Protein AF-0000000087237976 (afdb_homodimer)

Secondary structure (DSSP, 8-state):
---SEEEEEEE--TT-EEEEETTEEEEEETTEEEEEE-TTS--EEEEEGGGTEEEEEEES--HHHHHHHHHHHHHHHHHHHHHHT-EEEEEEEE-SSS------EEEE-SSSTTEEEEEES-HHHHHHHHHHHHHHHSPTTS-TTT---EEEEEEEEE----/---SEEEEEEE--TT-EEEEETTEEEEEETTEEEEEE-TTS--EEEEEGGGTEEEEEEES--HHHHHHHHHHHHHHHHHHHHHHT-EEEEEEEE-SSS------EEEE-SSSTTEEEEEES-HHHHHHHHHHHHHHHSPTTS-TTT---EEEEEEEEE----

InterPro domains:
  IPR000702 Large ribosomal subunit protein uL6-like [PIRSF002162] (2-158)
  IPR000702 Large ribosomal subunit protein uL6-like [PTHR11655] (1-103)
  IPR002359 Large ribosomal subunit protein uL6, conserved site-2 [PS00700] (135-156)
  IPR020040 Large ribosomal subunit protein uL6, alpha-beta dom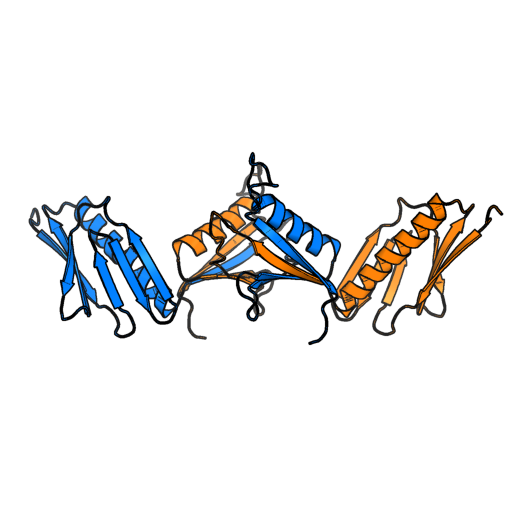ain [PF00347] (12-86)
  IPR020040 Large ribosomal subunit protein uL6, alpha-beta domain [PF00347] (100-150)
  IPR036789 Large ribosomal subunit protein uL6-like, alpha-beta domain superfamily [G3DSA:3.90.930.12] (1-86)
  IPR036789 Large ribosomal subunit protein uL6-like, alpha-beta domain superfamily [G3DSA:3.90.930.12] (87-105)
  IPR036789 Large ribosomal subunit protein uL6-like, alpha-beta domain superfamily [G3DSA:3.90.930.12] (106-162)
  IPR036789 Large ribosomal subunit protein uL6-like, alpha-beta domain superfamily [SSF56053] (1-86)
  IPR036789 Large ribosomal subunit protein uL6-like, alpha-beta domain superfamily [SSF56053] (87-156)

Sequence (324 aa):
MKTILASETMEIPEEVTVKVSAKMISVTGPRGTLTRNFKHLNLDFQLQEGGRKLKVDAWFGTRKTMAAIRTAISHVQNLITGVTKGFRYKMRFVYAHFPINASITILRSEKVKDEIVLDGNDIELVSRSAALINQKCHVKNKDIRKFLDGIYVSDKGAIKEEMKTILASETMEIPEEVTVKVSAKMISVTGPRGTLTRNFKHLNLDFQLQEGGRKLKVDAWFGTRKTMAAIRTAISHVQNLITGVTKGFRYKMRFVYAHFPINASITILRSEKVKDEIVLDGNDIELVSRSAALINQKCHVKNKDIRKFLDGIYVSDKGAIKEE

Nearest PDB structures (foldseek):
  8jiv-assembly1_CH  TM=6.295E-01  e=4.735E-21  Triticum aestivum
  5xxb-assembly1_H  TM=6.016E-01  e=4.573E-14  Toxoplasma gondii
  8ove-assembly1_By  TM=5.986E-01  e=8.938E-14  Trypanosoma brucei brucei
  8ova-assembly1_By  TM=6.069E-01  e=4.357E-13  Trypanosoma brucei brucei
  8a3w-assembly1_E  TM=6.517E-01  e=1.791E-11  Leishmania major strain Friedlin

Foldseek 3Di:
DQPQKDKDKDFADPQKAWDDDCQKIWIAGQQGIDIDHDNVAQKDWDADDVRGMIMIMDGRDDPVNNVSNVVSVVVVVVRRCCNYPRDDDDDDDDDDDDDDDDFKDWADDPVDPPDIDIDGDDLVVSVVVQVVQQVVFQDPPDDCVVVVPGDDDPDDDDDDDD/DQPQKDKDKDFADPQKAWDDDCQKIWIAGQQGIDIDHDNVAQKDWDADPVRGMIMIMDGRDDPVNVVSNVVSVVVVVVRRCCNYPRDDDDDDDDDDDDDDDDFKDWADDPVDPPDIDIDGDDPVVSVVVQVVQQVVFQDPPDDCVVVVPGDDDPDDDDDDDD

pLDDT: mean 89.86, std 9.21, range [46.53, 97.81]

Radius of gyration: 27.88 Å; Cα contacts (8 Å, |Δi|>4): 644; chains: 2; bounding box: 46×99×54 Å

Solvent-accessible surface area (backbone atoms only — not comparable to full-atom values): 18054 Å² total; per-residue (Å²): 128,80,40,56,69,37,74,51,71,48,77,46,58,88,73,44,47,67,46,83,54,93,52,29,40,35,36,35,28,89,70,35,73,46,74,50,80,43,68,91,47,85,64,42,80,43,73,35,83,95,52,39,28,42,36,38,36,27,72,64,32,40,76,67,48,51,50,47,51,53,50,52,49,50,53,52,51,48,45,51,41,16,16,71,57,16,29,33,36,32,30,33,60,40,55,87,85,57,89,79,81,86,70,65,46,54,42,71,43,88,88,41,84,60,28,37,37,36,38,23,42,48,60,67,58,47,50,48,51,51,48,50,53,25,59,70,48,39,62,72,99,49,60,57,89,78,47,66,37,28,45,41,82,74,45,74,44,66,45,69,86,122,128,80,40,56,68,37,73,50,72,45,79,47,59,88,73,42,48,70,44,82,54,92,52,27,40,36,36,36,28,88,70,36,75,46,73,49,79,43,66,92,48,85,63,44,79,43,72,35,84,92,53,39,27,43,37,39,36,28,70,65,29,41,76,68,47,51,50,49,50,52,48,53,49,50,52,51,50,46,46,51,42,14,15,71,57,16,29,33,36,32,30,33,60,39,55,88,86,57,88,78,82,85,70,65,46,53,41,72,43,87,86,43,84,59,28,36,37,37,38,23,43,49,58,67,58,46,50,48,51,52,49,50,52,27,61,71,48,40,64,73,99,48,61,57,89,78,47,65,38,28,44,40,80,73,44,73,44,66,44,70,86,122

Structure (mmCIF, N/CA/C/O backbone):
data_AF-0000000087237976-model_v1
#
loop_
_entity.id
_entity.type
_entity.pdbx_description
1 polymer 'Large ribosomal subunit protein uL6 alpha-beta domain-containing protein'
#
loop_
_atom_site.group_PDB
_atom_site.id
_atom_site.type_symbol
_atom_site.label_atom_id
_atom_site.label_alt_id
_atom_site.label_comp_id
_atom_site.label_asym_id
_atom_site.label_entity_id
_atom_site.label_seq_id
_atom_site.pdbx_PDB_ins_code
_atom_site.Cartn_x
_atom_site.Cartn_y
_atom_site.Cartn_z
_atom_site.occupancy
_atom_site.B_iso_or_equiv
_atom_site.auth_seq_id
_atom_site.auth_comp_id
_atom_site.auth_asym_id
_atom_site.auth_atom_id
_atom_site.pdbx_PDB_model_num
ATOM 1 N N . MET A 1 1 ? 16.203 46.688 15.109 1 46.53 1 MET A N 1
ATOM 2 C CA . MET A 1 1 ? 15.07 47.062 15.945 1 46.53 1 MET A CA 1
ATOM 3 C C . MET A 1 1 ? 14.375 45.844 16.516 1 46.53 1 MET A C 1
ATOM 5 O O . MET A 1 1 ? 14.062 44.906 15.797 1 46.53 1 MET A O 1
ATOM 9 N N . LYS A 1 2 ? 14.68 45.594 17.812 1 56.62 2 LYS A N 1
ATOM 10 C CA . LYS A 1 2 ? 14.117 44.438 18.484 1 56.62 2 LYS A CA 1
ATOM 11 C C . LYS A 1 2 ? 12.594 44.438 18.438 1 56.62 2 LYS A C 1
ATOM 13 O O . LYS A 1 2 ? 11.969 45.375 18.938 1 56.62 2 LYS A O 1
ATOM 18 N N . THR A 1 3 ? 11.992 43.969 17.422 1 65.56 3 THR A N 1
ATOM 19 C CA . THR A 1 3 ? 10.531 44 17.344 1 65.56 3 THR A CA 1
ATOM 20 C C . THR A 1 3 ? 9.906 43.375 18.578 1 65.56 3 THR A C 1
ATOM 22 O O . THR A 1 3 ? 10.242 42.219 18.938 1 65.56 3 THR A O 1
ATOM 25 N N . ILE A 1 4 ? 9.328 44.25 19.453 1 79 4 ILE A N 1
ATOM 26 C CA . ILE A 1 4 ? 8.711 43.812 20.703 1 79 4 ILE A CA 1
ATOM 27 C C . ILE A 1 4 ? 7.652 42.75 20.422 1 79 4 ILE A C 1
ATOM 29 O O . ILE A 1 4 ? 7.633 41.719 21.062 1 79 4 ILE A O 1
ATOM 33 N N . LEU A 1 5 ? 6.781 43.062 19.5 1 87.5 5 LEU A N 1
ATOM 34 C CA . LEU A 1 5 ? 5.727 42.156 19.109 1 87.5 5 LEU A CA 1
ATOM 35 C C . LEU A 1 5 ? 5.82 41.812 17.625 1 87.5 5 LEU A C 1
ATOM 37 O O . LEU A 1 5 ? 5.895 42.719 16.797 1 87.5 5 LEU A O 1
ATOM 41 N N . ALA A 1 6 ? 6.098 40.594 17.359 1 90.5 6 ALA A N 1
ATOM 42 C CA . ALA A 1 6 ? 6.039 40.125 15.984 1 90.5 6 ALA A CA 1
ATOM 43 C C . ALA A 1 6 ? 4.723 39.406 15.711 1 90.5 6 ALA A C 1
ATOM 45 O O . ALA A 1 6 ? 4.25 38.625 16.547 1 90.5 6 ALA A O 1
ATOM 46 N N . SER A 1 7 ? 4.059 39.812 14.609 1 92 7 SER A N 1
ATOM 47 C CA . SER A 1 7 ? 2.75 39.219 14.297 1 92 7 SER A CA 1
ATOM 48 C C . SER A 1 7 ? 2.633 38.906 12.812 1 92 7 SER A C 1
ATOM 50 O O . SER A 1 7 ? 3.205 39.594 11.969 1 92 7 SER A O 1
ATOM 52 N N . GLU A 1 8 ? 1.987 37.812 12.547 1 94.19 8 GLU A N 1
ATOM 53 C CA . GLU A 1 8 ? 1.596 37.438 11.188 1 94.19 8 GLU A CA 1
ATOM 54 C C . GLU A 1 8 ? 0.159 36.938 11.141 1 94.19 8 GLU A C 1
ATOM 56 O O . GLU A 1 8 ? -0.327 36.344 12.117 1 94.19 8 GLU A O 1
ATOM 61 N N . THR A 1 9 ? -0.52 37.219 10.016 1 95.38 9 THR A N 1
ATOM 62 C CA . THR A 1 9 ? -1.912 36.781 9.906 1 95.38 9 THR A CA 1
ATOM 63 C C . THR A 1 9 ? -2.129 35.969 8.641 1 95.38 9 THR A C 1
ATOM 65 O O . THR A 1 9 ? -1.306 36 7.719 1 95.38 9 THR A O 1
ATOM 68 N N . MET A 1 10 ? -3.113 35.219 8.664 1 95.81 10 MET A N 1
ATOM 69 C CA . MET A 1 10 ? -3.518 34.438 7.488 1 95.81 10 MET A CA 1
ATOM 70 C C . MET A 1 10 ? -5.035 34.406 7.359 1 95.81 10 MET A C 1
ATOM 72 O O . MET A 1 10 ? -5.75 34.375 8.367 1 95.81 10 MET A O 1
ATOM 76 N N . GLU A 1 11 ? -5.48 34.469 6.141 1 96.62 11 GLU A N 1
ATOM 77 C CA . GLU A 1 11 ? -6.914 34.406 5.875 1 96.62 11 GLU A CA 1
ATOM 78 C C . GLU A 1 11 ? -7.402 32.938 5.859 1 96.62 11 GLU A C 1
ATOM 80 O O . GLU A 1 11 ? -6.676 32.062 5.438 1 96.62 11 GLU A O 1
ATOM 85 N N . ILE A 1 12 ? -8.539 32.75 6.254 1 96.94 12 ILE A N 1
ATOM 86 C CA . ILE A 1 12 ? -9.164 31.438 6.285 1 96.94 12 ILE A CA 1
ATOM 87 C C . ILE A 1 12 ? -10.258 31.359 5.227 1 96.94 12 ILE A C 1
ATOM 89 O O . ILE A 1 12 ? -11.172 32.188 5.211 1 96.94 12 ILE A O 1
ATOM 93 N N . PRO A 1 13 ? -10.195 30.438 4.398 1 96.12 13 PRO A N 1
ATOM 94 C CA . PRO A 1 13 ? -11.234 30.281 3.369 1 96.12 13 PRO A CA 1
ATOM 95 C C . PRO A 1 13 ? -12.617 30.016 3.957 1 96.12 13 PRO A C 1
ATOM 97 O O . PRO A 1 13 ? -12.727 29.484 5.062 1 96.12 13 PRO A O 1
ATOM 100 N N . GLU A 1 14 ? -13.648 30.266 3.203 1 95.19 14 GLU A N 1
ATOM 101 C CA . GLU A 1 14 ? -15.031 30.172 3.668 1 95.19 14 GLU A CA 1
ATOM 102 C C . GLU A 1 14 ? -15.422 28.734 3.967 1 95.19 14 GLU A C 1
ATOM 104 O O . GLU A 1 14 ? -16.203 28.469 4.891 1 95.19 14 GLU A O 1
ATOM 109 N N . GLU A 1 15 ? -14.891 27.828 3.248 1 96.5 15 GLU A N 1
ATOM 110 C CA . GLU A 1 15 ? -15.312 26.438 3.365 1 96.5 15 GLU A CA 1
ATOM 111 C C . GLU A 1 15 ? -14.602 25.75 4.52 1 96.5 15 GLU A C 1
ATOM 113 O O . GLU A 1 15 ? -14.797 24.547 4.754 1 96.5 15 GLU A O 1
ATOM 118 N N . VAL A 1 16 ? -13.852 26.562 5.23 1 97.38 16 VAL A N 1
ATOM 119 C CA . VAL A 1 16 ? -13.031 25.984 6.285 1 97.38 16 VAL A CA 1
ATOM 120 C C . VAL A 1 16 ? -13.359 26.641 7.621 1 97.38 16 VAL A C 1
ATOM 122 O O . VAL A 1 16 ? -13.578 27.859 7.688 1 97.38 16 VAL A O 1
ATOM 125 N N . THR A 1 17 ? -13.414 25.859 8.672 1 97.25 17 THR A N 1
ATOM 126 C CA . THR A 1 17 ? -13.586 26.344 10.031 1 97.25 17 THR A CA 1
ATOM 127 C C . THR A 1 17 ? -12.367 26.016 10.891 1 97.25 17 THR A C 1
ATOM 129 O O . THR A 1 17 ? -11.891 24.875 10.883 1 97.25 17 THR A O 1
ATOM 132 N N . VAL A 1 18 ? -11.906 27.031 11.602 1 97.19 18 VAL A N 1
ATOM 133 C CA . VAL A 1 18 ? -10.727 26.859 12.445 1 97.19 18 VAL A CA 1
ATOM 134 C C . VAL A 1 18 ? -11.109 27.047 13.906 1 97.19 18 VAL A C 1
ATOM 136 O O . VAL A 1 18 ? -11.867 27.969 14.242 1 97.19 18 VAL A O 1
ATOM 139 N N . LYS A 1 19 ? -10.648 26.141 14.711 1 96.44 19 LYS A N 1
ATOM 140 C CA . LYS A 1 19 ? -10.82 26.266 16.156 1 96.44 19 LYS A CA 1
ATOM 141 C C . LYS A 1 19 ? -9.469 26.266 16.875 1 96.44 19 LYS A C 1
ATOM 143 O O . LYS A 1 19 ? -8.586 25.484 16.547 1 96.44 19 LYS A O 1
ATOM 148 N N . VAL A 1 20 ? -9.352 27.203 17.812 1 95.19 20 VAL A N 1
ATOM 149 C CA . VAL A 1 20 ? -8.125 27.328 18.594 1 95.19 20 VAL A CA 1
ATOM 150 C C . VAL A 1 20 ? -8.422 27.047 20.078 1 95.19 20 VAL A C 1
ATOM 152 O O . VAL A 1 20 ? -9.25 27.734 20.688 1 95.19 20 VAL A O 1
ATOM 155 N N . SER A 1 21 ? -7.824 25.969 20.578 1 92.62 21 SER A N 1
ATOM 156 C CA . SER A 1 21 ? -7.945 25.641 21.984 1 92.62 21 SER A CA 1
ATOM 157 C C . SER A 1 21 ? -6.574 25.422 22.625 1 92.62 21 SER A C 1
ATOM 159 O O . SER A 1 21 ? -5.953 24.375 22.422 1 92.62 21 SER A O 1
ATOM 161 N N . ALA A 1 22 ? -6.051 26.203 23.609 1 88.25 22 ALA A N 1
ATOM 162 C CA . ALA A 1 22 ? -4.773 26.094 24.297 1 88.25 22 ALA A CA 1
ATOM 163 C C . ALA A 1 22 ? -3.645 25.75 23.328 1 88.25 22 ALA A C 1
ATOM 165 O O . ALA A 1 22 ? -2.881 24.812 23.562 1 88.25 22 ALA A O 1
ATOM 166 N N . LYS A 1 23 ? -3.523 26.25 22.156 1 90.19 23 LYS A N 1
ATOM 167 C CA . LYS A 1 23 ? -2.482 26.141 21.141 1 90.19 23 LYS A CA 1
ATOM 168 C C . LYS A 1 23 ? -2.699 24.891 20.266 1 90.19 23 LYS A C 1
ATOM 170 O O . LYS A 1 23 ? -1.788 24.469 19.562 1 90.19 23 LYS A O 1
ATOM 175 N N . MET A 1 24 ? -3.861 24.344 20.516 1 94.62 24 MET A N 1
ATOM 176 C CA . MET A 1 24 ? -4.32 23.297 19.609 1 94.62 24 MET A CA 1
ATOM 177 C C . MET A 1 24 ? -5.207 23.875 18.516 1 94.62 24 MET A C 1
ATOM 179 O O . MET A 1 24 ? -6.219 24.516 18.797 1 94.62 24 MET A O 1
ATOM 183 N N . ILE A 1 25 ? -4.773 23.594 17.328 1 96.75 25 ILE A N 1
ATOM 184 C CA . ILE A 1 25 ? -5.535 24.141 16.203 1 96.75 25 ILE A CA 1
ATOM 185 C C . ILE A 1 25 ? -6.242 23 15.469 1 96.75 25 ILE A C 1
ATOM 187 O O . ILE A 1 25 ? -5.605 22.031 15.055 1 96.75 25 ILE A O 1
ATOM 191 N N . SER A 1 26 ? -7.508 23.156 15.336 1 97.44 26 SER A N 1
ATOM 192 C CA . SER A 1 26 ? -8.328 22.203 14.586 1 97.44 26 SER A CA 1
ATOM 193 C C . SER A 1 26 ? -8.938 22.859 13.352 1 97.44 26 SER A C 1
ATOM 195 O O . SER A 1 26 ? -9.547 23.922 13.445 1 97.44 26 SER A O 1
ATOM 197 N N . VAL A 1 27 ? -8.75 22.234 12.266 1 97.69 27 VAL A N 1
ATOM 198 C CA . VAL A 1 27 ? -9.25 22.766 11.008 1 97.69 27 VAL A CA 1
ATOM 199 C C . VAL A 1 27 ? -10.227 21.781 10.375 1 97.69 27 VAL A C 1
ATOM 201 O O . VAL A 1 27 ? -9.914 20.594 10.227 1 97.69 27 VAL A O 1
ATOM 204 N N . THR A 1 28 ? -11.398 22.25 10.031 1 97.81 28 THR A N 1
ATOM 205 C CA . THR A 1 28 ? -12.43 21.406 9.438 1 97.81 28 THR A CA 1
ATOM 206 C C . THR A 1 28 ? -12.852 21.938 8.07 1 97.81 28 THR A C 1
ATOM 208 O O . THR A 1 28 ? -13.109 23.141 7.926 1 97.81 28 THR A O 1
ATOM 211 N N . GLY A 1 29 ? -12.891 21.016 7.082 1 97.06 29 GLY A N 1
ATOM 212 C CA . GLY A 1 29 ? -13.305 21.359 5.734 1 97.06 29 GLY A CA 1
ATOM 213 C C . GLY A 1 29 ? -14.031 20.234 5.027 1 97.06 29 GLY A C 1
ATOM 214 O O . GLY A 1 29 ? -14.492 19.297 5.672 1 97.06 29 GLY A O 1
ATOM 215 N N . PRO A 1 30 ? -14.195 20.406 3.707 1 95.69 30 PRO A N 1
ATOM 216 C CA . PRO A 1 30 ? -14.969 19.422 2.943 1 95.69 30 PRO A CA 1
ATOM 217 C C . PRO A 1 30 ? -14.383 18.016 3.035 1 95.69 30 PRO A C 1
ATOM 219 O O . PRO A 1 30 ? -15.117 17.031 2.92 1 95.69 30 PRO A O 1
ATOM 222 N N . ARG A 1 31 ? -13.109 17.891 3.332 1 93.25 31 ARG A N 1
ATOM 223 C CA . ARG A 1 31 ? -12.461 16.578 3.307 1 93.25 31 ARG A CA 1
ATOM 224 C C . ARG A 1 31 ? -12.305 16.016 4.715 1 93.25 31 ARG A C 1
ATOM 226 O O . ARG A 1 31 ? -11.727 14.953 4.902 1 93.25 31 ARG A O 1
ATOM 233 N N . GLY A 1 32 ? -12.703 16.859 5.668 1 93.69 32 GLY A N 1
ATOM 234 C CA . GLY A 1 32 ? -12.656 16.328 7.027 1 93.69 32 GLY A CA 1
ATOM 235 C C . GLY A 1 32 ? -12.031 17.297 8.016 1 93.69 32 GLY A C 1
ATOM 236 O O . GLY A 1 32 ? -12.203 18.516 7.895 1 93.69 32 GLY A O 1
ATOM 237 N N . THR A 1 33 ? -11.453 16.703 9.062 1 96.06 33 THR A N 1
ATOM 238 C CA . THR A 1 33 ? -10.891 17.516 10.133 1 96.06 33 THR A CA 1
ATOM 239 C C . THR A 1 33 ? -9.453 17.094 10.43 1 96.06 33 THR A C 1
ATOM 241 O O . THR A 1 33 ? -9.141 15.906 10.477 1 96.06 33 THR A O 1
ATOM 244 N N . LEU A 1 34 ? -8.602 18.047 10.586 1 96.12 34 LEU A N 1
ATOM 245 C CA . LEU A 1 34 ? -7.219 17.828 11 1 96.12 34 LEU A CA 1
ATOM 246 C C . LEU A 1 34 ? -6.875 18.688 12.211 1 96.12 34 LEU A C 1
ATOM 248 O O . LEU A 1 34 ? -7.438 19.781 12.391 1 96.12 34 LEU A O 1
ATOM 252 N N . THR A 1 35 ? -5.973 18.141 12.992 1 96 35 THR A N 1
ATOM 253 C CA . THR A 1 35 ? -5.574 18.875 14.188 1 96 35 THR A CA 1
ATOM 254 C C . THR A 1 35 ? -4.055 18.859 14.352 1 96 35 THR A C 1
ATOM 256 O O . THR A 1 35 ? -3.393 17.906 13.953 1 96 35 THR A O 1
ATOM 259 N N . ARG A 1 36 ? -3.57 19.938 14.938 1 95.75 36 ARG A N 1
ATOM 260 C CA . ARG A 1 36 ? -2.145 20.031 15.242 1 95.75 36 ARG A CA 1
ATOM 261 C C . ARG A 1 36 ? -1.911 20.75 16.562 1 95.75 36 ARG A C 1
ATOM 263 O O . ARG A 1 36 ? -2.6 21.719 16.891 1 95.75 36 ARG A O 1
ATOM 270 N N . ASN A 1 37 ? -0.92 20.25 17.266 1 95.56 37 ASN A N 1
ATOM 271 C CA . ASN A 1 37 ? -0.546 20.781 18.578 1 95.56 37 ASN A CA 1
ATOM 272 C C . ASN A 1 37 ? 0.67 21.703 18.469 1 95.56 37 ASN A C 1
ATOM 274 O O . ASN A 1 37 ? 1.718 21.297 17.969 1 95.56 37 ASN A O 1
ATOM 278 N N . PHE A 1 38 ? 0.522 22.969 19 1 95.31 38 PHE A N 1
ATOM 279 C CA . PHE A 1 38 ? 1.616 23.922 18.953 1 95.31 38 PHE A CA 1
ATOM 280 C C . PHE A 1 38 ? 2.051 24.328 20.359 1 95.31 38 PHE A C 1
ATOM 282 O O . PHE A 1 38 ? 2.648 25.391 20.562 1 95.31 38 PHE A O 1
ATOM 289 N N . LYS A 1 39 ? 1.834 23.516 21.312 1 93.06 39 LYS A N 1
ATOM 290 C CA . LYS A 1 39 ? 2.096 23.844 22.719 1 93.06 39 LYS A CA 1
ATOM 291 C C . LYS A 1 39 ? 3.59 24.031 22.953 1 93.06 39 LYS A C 1
ATOM 293 O O . LYS A 1 39 ? 3.98 24.781 23.859 1 93.06 39 LYS A O 1
ATOM 298 N N . HIS A 1 40 ? 4.379 23.406 22.219 1 92.19 40 HIS A N 1
ATOM 299 C CA . HIS A 1 40 ? 5.824 23.484 22.406 1 92.19 40 HIS A CA 1
ATOM 300 C C . HIS A 1 40 ? 6.375 24.812 21.938 1 92.19 40 HIS A C 1
ATOM 302 O O . HIS A 1 40 ? 7.531 25.156 22.219 1 92.19 40 HIS A O 1
ATOM 308 N N . LEU A 1 41 ? 5.594 25.547 21.219 1 91.31 41 LEU A N 1
ATOM 309 C CA . LEU A 1 41 ? 6.031 26.844 20.703 1 91.31 41 LEU A CA 1
ATOM 310 C C . LEU A 1 41 ? 5.516 27.984 21.578 1 91.31 41 LEU A C 1
ATOM 312 O O . LEU A 1 41 ? 4.391 27.922 22.078 1 91.31 41 LEU A O 1
ATOM 316 N N . ASN A 1 42 ? 6.355 28.922 21.75 1 90.31 42 ASN A N 1
ATOM 317 C CA . ASN A 1 42 ? 5.938 30.109 22.5 1 90.31 42 ASN A CA 1
ATOM 318 C C . ASN A 1 42 ? 5.234 31.125 21.594 1 90.31 42 ASN A C 1
ATOM 320 O O . ASN A 1 42 ? 5.75 32.219 21.359 1 90.31 42 ASN A O 1
ATOM 324 N N . LEU A 1 43 ? 4.039 30.766 21.125 1 93.94 43 LEU A N 1
ATOM 325 C CA . LEU A 1 43 ? 3.232 31.578 20.219 1 93.94 43 LEU A CA 1
ATOM 326 C C . LEU A 1 43 ? 1.81 31.734 20.75 1 93.94 43 LEU A C 1
ATOM 328 O O . LEU A 1 43 ? 1.332 30.875 21.5 1 93.94 43 LEU A O 1
ATOM 332 N N . ASP A 1 44 ? 1.241 32.844 20.359 1 93.38 44 ASP A N 1
ATOM 333 C CA . ASP A 1 44 ? -0.17 33.062 20.656 1 93.38 44 ASP A CA 1
ATOM 334 C C . ASP A 1 44 ? -1.014 33.031 19.391 1 93.38 44 ASP A C 1
ATOM 336 O O . ASP A 1 44 ? -0.651 33.656 18.391 1 93.38 44 ASP A O 1
ATOM 340 N N . PHE A 1 45 ? -2.102 32.312 19.484 1 95.88 45 PHE A N 1
ATOM 341 C CA . PHE A 1 45 ? -3.014 32.188 18.359 1 95.88 45 PHE A CA 1
ATOM 342 C C . PHE A 1 45 ? -4.344 32.875 18.656 1 95.88 45 PHE A C 1
ATOM 344 O O . PHE A 1 45 ? -4.938 32.656 19.719 1 95.88 45 PHE A O 1
ATOM 351 N N . GLN A 1 46 ? -4.797 33.688 17.719 1 94.75 46 GLN A N 1
ATOM 352 C CA . GLN A 1 46 ? -6.078 34.375 17.891 1 94.75 46 GLN A CA 1
ATOM 353 C C . GLN A 1 46 ? -6.879 34.375 16.594 1 94.75 46 GLN A C 1
ATOM 355 O O . GLN A 1 46 ? -6.332 34.656 15.523 1 94.75 46 GLN A O 1
ATOM 360 N N . LEU A 1 47 ? -8.141 34.062 16.75 1 96.06 47 LEU A N 1
ATOM 361 C CA . LEU A 1 47 ? -9.039 34.188 15.602 1 96.06 47 LEU A CA 1
ATOM 362 C C . LEU A 1 47 ? -9.664 35.594 15.547 1 96.06 47 LEU A C 1
ATOM 364 O O . LEU A 1 47 ? -10.156 36.094 16.562 1 96.06 47 LEU A O 1
ATOM 368 N N . GLN A 1 48 ? -9.617 36.094 14.406 1 95.06 48 GLN A N 1
ATOM 369 C CA . GLN A 1 48 ? -10.18 37.438 14.195 1 95.06 48 GLN A CA 1
ATOM 370 C C . GLN A 1 48 ? -11.242 37.406 13.102 1 95.06 48 GLN A C 1
ATOM 372 O O . GLN A 1 48 ? -11.43 36.406 12.422 1 95.06 48 GLN A O 1
ATOM 377 N N . GLU A 1 49 ? -12.055 38.562 13.016 1 93.62 49 GLU A N 1
ATOM 378 C CA . GLU A 1 49 ? -13.055 38.75 11.961 1 93.62 49 GLU A CA 1
ATOM 379 C C . GLU A 1 49 ? -14.047 37.594 11.914 1 93.62 49 GLU A C 1
ATOM 381 O O . GLU A 1 49 ? -14.297 37.031 10.844 1 93.62 49 GLU A O 1
ATOM 386 N N . GLY A 1 50 ? -14.555 37.156 13.023 1 90.75 50 GLY A N 1
ATOM 387 C CA . GLY A 1 50 ? -15.57 36.125 13.109 1 90.75 50 GLY A CA 1
ATOM 388 C C . GLY A 1 50 ? -15.047 34.75 12.711 1 90.75 50 GLY A C 1
ATOM 389 O O . GLY A 1 50 ? -15.797 33.906 12.18 1 90.75 50 GLY A O 1
ATOM 390 N N . GLY A 1 51 ? -13.727 34.625 12.758 1 91.75 51 GLY A N 1
ATOM 391 C CA . GLY A 1 51 ? -13.148 33.312 12.484 1 91.75 51 GLY A CA 1
ATOM 392 C C . GLY A 1 51 ? -12.578 33.219 11.086 1 91.75 51 GLY A C 1
ATOM 393 O O . GLY A 1 51 ? -12.188 32.125 10.648 1 91.75 51 GLY A O 1
ATOM 394 N N . ARG A 1 52 ? -12.461 34.344 10.398 1 94.56 52 ARG A N 1
ATOM 395 C CA . ARG A 1 52 ? -12.016 34.312 9.008 1 94.56 52 ARG A CA 1
ATOM 396 C C . ARG A 1 52 ? -10.555 34.719 8.883 1 94.56 52 ARG A C 1
ATOM 398 O O . ARG A 1 52 ? -9.992 34.719 7.785 1 94.56 52 ARG A O 1
ATOM 405 N N . LYS A 1 53 ? -9.984 35.062 10.016 1 96.5 53 LYS A N 1
ATOM 406 C CA . LYS A 1 53 ? -8.578 35.469 10.047 1 96.5 53 LYS A CA 1
ATOM 407 C C . LYS A 1 53 ? -7.883 34.906 11.281 1 96.5 53 LYS A C 1
ATOM 409 O O . LYS A 1 53 ? -8.414 34.969 12.391 1 96.5 53 LYS A O 1
ATOM 414 N N . LEU A 1 54 ? -6.699 34.312 11.047 1 97.19 54 LEU A N 1
ATOM 415 C CA . LEU A 1 54 ? -5.887 33.812 12.148 1 97.19 54 LEU A CA 1
ATOM 416 C C . LEU A 1 54 ? -4.664 34.688 12.367 1 97.19 54 LEU A C 1
ATOM 418 O O . LEU A 1 54 ? -3.922 34.969 11.422 1 97.19 54 LEU A O 1
ATOM 422 N N . LYS A 1 55 ? -4.516 35.125 13.531 1 96.19 55 LYS A N 1
ATOM 423 C CA . LYS A 1 55 ? -3.363 35.938 13.914 1 96.19 55 LYS A CA 1
ATOM 424 C C . LYS A 1 55 ? -2.424 35.156 14.836 1 96.19 55 LYS A C 1
ATOM 426 O O . LYS A 1 55 ? -2.867 34.531 15.797 1 96.19 55 LYS A O 1
ATOM 431 N N . VAL A 1 56 ? -1.188 35.188 14.516 1 95.62 56 VAL A N 1
ATOM 432 C CA . VAL A 1 56 ? -0.162 34.531 15.328 1 95.62 56 VAL A CA 1
ATOM 433 C C . VAL A 1 56 ? 0.823 35.594 15.844 1 95.62 56 VAL A C 1
ATOM 435 O O . VAL A 1 56 ? 1.385 36.344 15.062 1 95.62 56 VAL A O 1
ATOM 438 N N . ASP A 1 57 ? 1.01 35.531 17.172 1 93.56 57 ASP A N 1
ATOM 439 C CA . ASP A 1 57 ? 1.857 36.531 17.812 1 93.56 57 ASP A CA 1
ATOM 440 C C . ASP A 1 57 ? 3.016 35.875 18.547 1 93.56 57 ASP A C 1
ATOM 442 O O . ASP A 1 57 ? 2.865 34.75 19.094 1 93.56 57 ASP A O 1
ATOM 446 N N . ALA A 1 58 ? 4.059 36.5 18.516 1 91.19 58 ALA A N 1
ATOM 447 C CA . ALA A 1 58 ? 5.191 36.188 19.375 1 91.19 58 ALA A CA 1
ATOM 448 C C . ALA A 1 58 ? 5.738 37.438 20.047 1 91.19 58 ALA A C 1
ATOM 450 O O . ALA A 1 58 ? 5.922 38.469 19.406 1 91.19 58 ALA A O 1
ATOM 451 N N . TRP A 1 59 ? 5.91 37.156 21.234 1 86.5 59 TRP A N 1
ATOM 452 C CA . TRP A 1 59 ? 6.445 38.312 21.984 1 86.5 59 TRP A CA 1
ATOM 453 C C . TRP A 1 59 ? 7.969 38.25 22.016 1 86.5 59 TRP A C 1
ATOM 455 O O . TRP A 1 59 ? 8.562 37.188 22.062 1 86.5 59 TRP A O 1
ATOM 465 N N . PHE A 1 60 ? 8.641 39.438 22.094 1 81.06 60 PHE A N 1
ATOM 466 C CA . PHE A 1 60 ? 10.094 39.594 22.062 1 81.06 60 PHE A CA 1
ATOM 467 C C . PHE A 1 60 ? 10.672 38.875 20.828 1 81.06 60 PHE A C 1
ATOM 469 O O . PHE A 1 60 ? 11.492 37.969 20.953 1 81.06 60 PHE A O 1
ATOM 476 N N . GLY A 1 61 ? 10.281 39.344 19.812 1 70 61 GLY A N 1
ATOM 477 C CA . GLY A 1 61 ? 10.562 38.719 18.531 1 70 61 GLY A CA 1
ATOM 478 C C . GLY A 1 61 ? 12.039 38.656 18.219 1 70 61 GLY A C 1
ATOM 479 O O . GLY A 1 61 ? 12.758 39.625 18.328 1 70 61 GLY A O 1
ATOM 480 N N . THR A 1 62 ? 12.57 37.562 18.234 1 83.38 62 THR A N 1
ATOM 481 C CA . THR A 1 62 ? 13.898 37.25 17.703 1 83.38 62 THR A CA 1
ATOM 482 C C . THR A 1 62 ? 13.797 36.562 16.359 1 83.38 62 THR A C 1
ATOM 484 O O . THR A 1 62 ? 12.695 36.281 15.883 1 83.38 62 THR A O 1
ATOM 487 N N . ARG A 1 63 ? 14.836 36.5 15.703 1 82.38 63 ARG A N 1
ATOM 488 C CA . ARG A 1 63 ? 14.852 35.75 14.438 1 82.38 63 ARG A CA 1
ATOM 489 C C . ARG A 1 63 ? 14.242 34.375 14.602 1 82.38 63 ARG A C 1
ATOM 491 O O . ARG A 1 6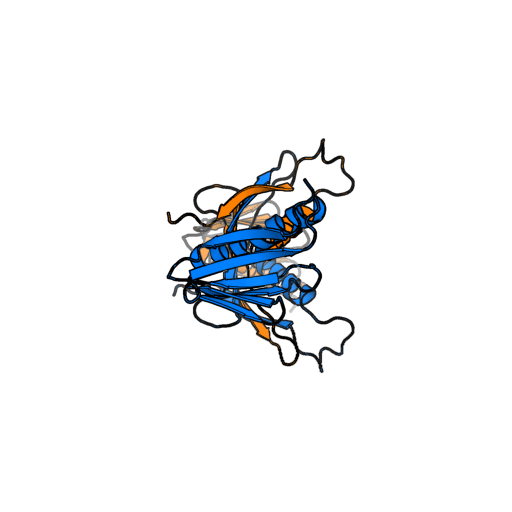3 ? 13.508 33.906 13.727 1 82.38 63 ARG A O 1
ATOM 498 N N . LYS A 1 64 ? 14.57 33.844 15.695 1 85.12 64 LYS A N 1
ATOM 499 C CA . LYS A 1 64 ? 14.07 32.5 15.977 1 85.12 64 LYS A CA 1
ATOM 500 C C . LYS A 1 64 ? 12.555 32.531 16.172 1 85.12 64 LYS A C 1
ATOM 502 O O . LYS A 1 64 ? 11.859 31.609 15.703 1 85.12 64 LYS A O 1
ATOM 507 N N . THR A 1 65 ? 12.148 33.531 16.781 1 85.88 65 THR A N 1
ATOM 508 C CA . THR A 1 65 ? 10.719 33.625 17.047 1 85.88 65 THR A CA 1
ATOM 509 C C . THR A 1 65 ? 9.938 33.906 15.766 1 85.88 65 THR A C 1
ATOM 511 O O . THR A 1 65 ? 8.852 33.344 15.57 1 85.88 65 THR A O 1
ATOM 514 N N . MET A 1 66 ? 10.508 34.688 14.945 1 88.38 66 MET A N 1
ATOM 515 C CA . MET A 1 66 ? 9.875 34.969 13.656 1 88.38 66 MET A CA 1
ATOM 516 C C . MET A 1 66 ? 9.773 33.688 12.82 1 88.38 66 MET A C 1
ATOM 518 O O . MET A 1 66 ? 8.773 33.469 12.141 1 88.38 66 MET A O 1
ATOM 522 N N . ALA A 1 67 ? 10.797 32.938 12.906 1 92.62 67 ALA A N 1
ATOM 523 C CA . ALA A 1 67 ? 10.805 31.656 12.195 1 92.62 67 ALA A CA 1
ATOM 524 C C . ALA A 1 67 ? 9.703 30.734 12.703 1 92.62 67 ALA A C 1
ATOM 526 O O . ALA A 1 67 ? 9.07 30.016 11.93 1 92.62 67 ALA A O 1
ATOM 527 N N . ALA A 1 68 ? 9.547 30.812 13.961 1 93.19 68 ALA A N 1
ATOM 528 C CA . ALA A 1 68 ? 8.531 29.969 14.578 1 93.19 68 ALA A CA 1
ATOM 529 C C . ALA A 1 68 ? 7.129 30.359 14.117 1 93.19 68 ALA A C 1
ATOM 531 O O . ALA A 1 68 ? 6.27 29.5 13.906 1 93.19 68 ALA A O 1
ATOM 532 N N . ILE A 1 69 ? 6.93 31.656 14 1 93.75 69 ILE A N 1
ATOM 533 C CA . ILE A 1 69 ? 5.645 32.156 13.516 1 93.75 69 ILE A CA 1
ATOM 534 C C . ILE A 1 69 ? 5.398 31.641 12.102 1 93.75 69 ILE A C 1
ATOM 536 O O . ILE A 1 69 ? 4.32 31.109 11.805 1 93.75 69 ILE A O 1
ATOM 540 N N . ARG A 1 70 ? 6.395 31.781 11.312 1 94.12 70 ARG A N 1
ATOM 541 C CA . ARG A 1 70 ? 6.277 31.359 9.922 1 94.12 70 ARG A CA 1
ATOM 542 C C . ARG A 1 70 ? 6.008 29.859 9.836 1 94.12 70 ARG A C 1
ATOM 544 O O . ARG A 1 70 ? 5.203 29.406 9.016 1 94.12 70 ARG A O 1
ATOM 551 N N . THR A 1 71 ? 6.672 29.172 10.672 1 94.31 71 THR A N 1
ATOM 552 C CA . THR A 1 71 ? 6.496 27.719 10.711 1 94.31 71 THR A CA 1
ATOM 553 C C . THR A 1 71 ? 5.07 27.359 11.109 1 94.31 71 THR A C 1
ATOM 555 O O . THR A 1 71 ? 4.441 26.5 10.492 1 94.31 71 THR A O 1
ATOM 558 N N . ALA A 1 72 ? 4.613 28.031 12.109 1 95.44 72 ALA A N 1
ATOM 559 C CA . ALA A 1 72 ? 3.258 27.75 12.586 1 95.44 72 ALA A CA 1
ATOM 560 C C . ALA A 1 72 ? 2.227 28.047 11.5 1 95.44 72 ALA A C 1
ATOM 562 O O . ALA A 1 72 ? 1.317 27.25 11.266 1 95.44 72 ALA A O 1
ATOM 563 N N . ILE A 1 73 ? 2.463 29.172 10.859 1 95.69 73 ILE A N 1
ATOM 564 C CA . ILE A 1 73 ? 1.542 29.562 9.797 1 95.69 73 ILE A CA 1
ATOM 565 C C . ILE A 1 73 ? 1.582 28.547 8.672 1 95.69 73 ILE A C 1
ATOM 567 O O . ILE A 1 73 ? 0.54 28.156 8.125 1 95.69 73 ILE A O 1
ATOM 571 N N . SER A 1 74 ? 2.734 28.109 8.336 1 96 74 SER A N 1
ATOM 572 C CA . SER A 1 74 ? 2.898 27.094 7.297 1 96 74 SER A CA 1
ATOM 573 C C . SER A 1 74 ? 2.158 25.812 7.656 1 96 74 SER A C 1
ATOM 575 O O . SER A 1 74 ? 1.498 25.203 6.805 1 96 74 SER A O 1
ATOM 577 N N . HIS A 1 75 ? 2.262 25.422 8.867 1 96.56 75 HIS A N 1
ATOM 578 C CA . HIS A 1 75 ? 1.58 24.219 9.328 1 96.56 75 HIS A CA 1
ATOM 579 C C . HIS A 1 75 ? 0.066 24.375 9.227 1 96.56 75 HIS A C 1
ATOM 581 O O . HIS A 1 75 ? -0.627 23.453 8.789 1 96.56 75 HIS A O 1
ATOM 587 N N . VAL A 1 76 ? -0.415 25.469 9.602 1 96.56 76 VAL A N 1
ATOM 588 C CA . VAL A 1 76 ? -1.855 25.688 9.539 1 96.56 76 VAL A CA 1
ATOM 589 C C . VAL A 1 76 ? -2.311 25.734 8.078 1 96.56 76 VAL A C 1
ATOM 591 O O . VAL A 1 76 ? -3.361 25.188 7.738 1 96.56 76 VAL A O 1
ATOM 594 N N . GLN A 1 77 ? -1.486 26.375 7.305 1 96.75 77 GLN A N 1
ATOM 595 C CA . GLN A 1 77 ? -1.781 26.391 5.875 1 96.75 77 GLN A CA 1
ATOM 596 C C . GLN A 1 77 ? -1.867 24.969 5.309 1 96.75 77 GLN A C 1
ATOM 598 O O . GLN A 1 77 ? -2.736 24.688 4.484 1 96.75 77 GLN A O 1
ATOM 603 N N . ASN A 1 78 ? -1.013 24.125 5.734 1 96.62 78 ASN A N 1
ATOM 604 C CA . ASN A 1 78 ? -1.036 22.734 5.312 1 96.62 78 ASN A CA 1
ATOM 605 C C . ASN A 1 78 ? -2.307 22.016 5.777 1 96.62 78 ASN A C 1
ATOM 607 O O . ASN A 1 78 ? -2.857 21.188 5.059 1 96.62 78 ASN A O 1
ATOM 611 N N . LEU A 1 79 ? -2.711 22.344 6.984 1 97.44 79 LEU A N 1
ATOM 612 C CA . LEU A 1 79 ? -3.963 21.781 7.477 1 97.44 79 LEU A CA 1
ATOM 613 C C . LEU A 1 79 ? -5.133 22.188 6.586 1 97.44 79 LEU A C 1
ATOM 615 O O . LEU A 1 79 ? -5.961 21.359 6.219 1 97.44 79 LEU A O 1
ATOM 619 N N . ILE A 1 80 ? -5.133 23.438 6.246 1 96.94 80 ILE A N 1
ATOM 620 C CA . ILE A 1 80 ? -6.215 23.953 5.422 1 96.94 80 ILE A CA 1
ATOM 621 C C . ILE A 1 80 ? -6.188 23.281 4.047 1 96.94 80 ILE A C 1
ATOM 623 O O . ILE A 1 80 ? -7.223 22.828 3.551 1 96.94 80 ILE A O 1
ATOM 627 N N . THR A 1 81 ? -5.055 23.219 3.488 1 96.88 81 THR A N 1
ATOM 628 C CA . THR A 1 81 ? -4.91 22.562 2.195 1 96.88 81 THR A CA 1
ATOM 629 C C . THR A 1 81 ? -5.352 21.094 2.279 1 96.88 81 THR A C 1
ATOM 631 O O . THR A 1 81 ? -6.02 20.594 1.376 1 96.88 81 THR A O 1
ATOM 634 N N . GLY A 1 82 ? -5.023 20.484 3.322 1 96.69 82 GLY A N 1
ATOM 635 C CA . GLY A 1 82 ? -5.375 19.094 3.531 1 96.69 82 GLY A CA 1
ATOM 636 C C . GLY A 1 82 ? -6.875 18.844 3.551 1 96.69 82 GLY A C 1
ATOM 637 O O . GLY A 1 82 ? -7.359 17.891 2.945 1 96.69 82 GLY A O 1
ATOM 638 N N . VAL A 1 83 ? -7.602 19.766 4.145 1 97 83 VAL A N 1
ATOM 639 C CA . VAL A 1 83 ? -9.031 19.516 4.332 1 97 83 VAL A CA 1
ATOM 640 C C . VAL A 1 83 ? -9.805 20.125 3.162 1 97 83 VAL A C 1
ATOM 642 O O . VAL A 1 83 ? -11.031 19.969 3.086 1 97 83 VAL A O 1
ATOM 645 N N . THR A 1 84 ? -9.133 20.797 2.23 1 96 84 THR A N 1
ATOM 646 C CA . THR A 1 84 ? -9.82 21.375 1.08 1 96 84 THR A CA 1
ATOM 647 C C . THR A 1 84 ? -9.43 20.656 -0.204 1 96 84 THR A C 1
ATOM 649 O O . THR A 1 84 ? -10.289 20.344 -1.032 1 96 84 THR A O 1
ATOM 652 N N . LYS A 1 85 ? -8.148 20.297 -0.344 1 95.44 85 LYS A N 1
ATOM 653 C CA . LYS A 1 85 ? -7.645 19.703 -1.579 1 95.44 85 LYS A CA 1
ATOM 654 C C . LYS A 1 85 ? -7.039 18.328 -1.322 1 95.44 85 LYS A C 1
ATOM 656 O O . LYS A 1 85 ? -7.281 17.391 -2.082 1 95.44 85 LYS A O 1
ATOM 661 N N . GLY A 1 86 ? -6.309 18.266 -0.319 1 95.75 86 GLY A N 1
ATOM 662 C CA . GLY A 1 86 ? -5.516 17.062 -0.063 1 95.75 86 GLY A CA 1
ATOM 663 C C . GLY A 1 86 ? -4.125 17.125 -0.659 1 95.75 86 GLY A C 1
ATOM 664 O O . GLY A 1 86 ? -3.736 18.156 -1.229 1 95.75 86 GLY A O 1
ATOM 665 N N . PHE A 1 87 ? -3.385 16.156 -0.397 1 96.38 87 PHE A N 1
ATOM 666 C CA . PHE A 1 87 ? -2.012 16.094 -0.884 1 96.38 87 PHE A CA 1
ATOM 667 C C . PHE A 1 87 ? -1.777 14.844 -1.719 1 96.38 87 PHE A C 1
ATOM 669 O O . PHE A 1 87 ? -2.379 13.805 -1.462 1 96.38 87 PHE A O 1
ATOM 676 N N . ARG A 1 88 ? -0.943 15.008 -2.68 1 95.62 88 ARG A N 1
ATOM 677 C CA . ARG A 1 88 ? -0.602 13.906 -3.578 1 95.62 88 ARG A CA 1
ATOM 678 C C . ARG A 1 88 ? 0.904 13.836 -3.807 1 95.62 88 ARG A C 1
ATOM 680 O O . ARG A 1 88 ? 1.54 14.844 -4.117 1 95.62 88 ARG A O 1
ATOM 687 N N . TYR A 1 89 ? 1.421 12.688 -3.592 1 96.31 89 TYR A N 1
ATOM 688 C CA . TYR A 1 89 ? 2.797 12.375 -3.965 1 96.31 89 TYR A CA 1
ATOM 689 C C . TYR A 1 89 ? 2.838 11.328 -5.07 1 96.31 89 TYR A C 1
ATOM 691 O O . TYR A 1 89 ? 2.131 10.32 -5.008 1 96.31 89 TYR A O 1
ATOM 699 N N . LYS A 1 90 ? 3.623 11.547 -6.055 1 95.62 90 LYS A N 1
ATOM 700 C CA . LYS A 1 90 ? 3.9 10.539 -7.078 1 95.62 90 LYS A CA 1
ATOM 701 C C . LYS A 1 90 ? 5.309 9.977 -6.926 1 95.62 90 LYS A C 1
ATOM 703 O O . LYS A 1 90 ? 6.254 10.711 -6.648 1 95.62 90 LYS A O 1
ATOM 708 N N . MET A 1 91 ? 5.406 8.734 -7.043 1 95.81 91 MET A N 1
ATOM 709 C CA . MET A 1 91 ? 6.703 8.07 -6.926 1 95.81 91 MET A CA 1
ATOM 710 C C . MET A 1 91 ? 6.988 7.219 -8.164 1 95.81 91 MET A C 1
ATOM 712 O O . MET A 1 91 ? 6.133 6.457 -8.609 1 95.81 91 MET A O 1
ATOM 716 N N . ARG A 1 92 ? 8.172 7.297 -8.602 1 95.19 92 ARG A N 1
ATOM 717 C CA . ARG A 1 92 ? 8.586 6.559 -9.789 1 95.19 92 ARG A CA 1
ATOM 718 C C . ARG A 1 92 ? 9.539 5.422 -9.43 1 95.19 92 ARG A C 1
ATOM 720 O O . ARG A 1 92 ? 10.375 5.566 -8.531 1 95.19 92 ARG A O 1
ATOM 727 N N . PHE A 1 93 ? 9.305 4.32 -10.195 1 93.06 93 PHE A N 1
ATOM 728 C CA . PHE A 1 93 ? 10.25 3.219 -10.094 1 93.06 93 PHE A CA 1
ATOM 729 C C . PHE A 1 93 ? 11.477 3.482 -10.969 1 93.06 93 PHE A C 1
ATOM 731 O O . PHE A 1 93 ? 11.367 3.613 -12.188 1 93.06 93 PHE A O 1
ATOM 738 N N . VAL A 1 94 ? 12.633 3.617 -10.344 1 90.75 94 VAL A N 1
ATOM 739 C CA . VAL A 1 94 ? 13.891 3.84 -11.055 1 90.75 94 VAL A CA 1
ATOM 740 C C . VAL A 1 94 ? 14.781 2.611 -10.914 1 90.75 94 VAL A C 1
ATOM 742 O O . VAL A 1 94 ? 15.133 2.211 -9.797 1 90.75 94 VAL A O 1
ATOM 745 N N . TYR A 1 95 ? 15.023 2.008 -12.07 1 88.12 95 TYR A N 1
ATOM 746 C CA . TYR A 1 95 ? 15.898 0.841 -12 1 88.12 95 TYR A CA 1
ATOM 747 C C . TYR A 1 95 ? 16.703 0.686 -13.289 1 88.12 95 TYR A C 1
ATOM 749 O O . TYR A 1 95 ? 16.188 0.906 -14.383 1 88.12 95 TYR A O 1
ATOM 757 N N . ALA A 1 96 ? 17.984 0.459 -13.141 1 85.44 96 ALA A N 1
ATOM 758 C CA . ALA A 1 96 ? 18.875 0.145 -14.258 1 85.44 96 ALA A CA 1
ATOM 759 C C . ALA A 1 96 ? 19.312 -1.319 -14.219 1 85.44 96 ALA A C 1
ATOM 761 O O . ALA A 1 96 ? 19.5 -1.94 -15.273 1 85.44 96 ALA A O 1
ATOM 762 N N . HIS A 1 97 ? 19.344 -1.912 -13.008 1 85.31 97 HIS A N 1
ATOM 763 C CA . HIS A 1 97 ? 19.891 -3.25 -12.82 1 85.31 97 HIS A CA 1
ATOM 764 C C . HIS A 1 97 ? 18.781 -4.277 -12.602 1 85.31 97 HIS A C 1
ATOM 766 O O . HIS A 1 97 ? 18.781 -5.332 -13.242 1 85.31 97 HIS A O 1
ATOM 772 N N . PHE A 1 98 ? 17.875 -3.896 -11.648 1 83.06 98 PHE A N 1
ATOM 773 C CA . PHE A 1 98 ? 16.812 -4.832 -11.297 1 83.06 98 PHE A CA 1
ATOM 774 C C . PHE A 1 98 ? 15.438 -4.203 -11.516 1 83.06 98 PHE A C 1
ATOM 776 O O . PHE A 1 98 ? 15.094 -3.213 -10.867 1 83.06 98 PHE A O 1
ATOM 783 N N . PRO A 1 99 ? 14.664 -4.871 -12.312 1 85.62 99 PRO A N 1
ATOM 784 C CA . PRO A 1 99 ? 13.328 -4.316 -12.555 1 85.62 99 PRO A CA 1
ATOM 785 C C . PRO A 1 99 ? 12.453 -4.309 -11.305 1 85.62 99 PRO A C 1
ATOM 787 O O . PRO A 1 99 ? 12.531 -5.23 -10.484 1 85.62 99 PRO A O 1
ATOM 790 N N . ILE A 1 100 ? 11.758 -3.275 -11.102 1 85.94 100 ILE A N 1
ATOM 791 C CA . ILE A 1 100 ? 10.789 -3.141 -10.016 1 85.94 100 ILE A CA 1
ATOM 792 C C . ILE A 1 100 ? 9.375 -3.197 -10.578 1 85.94 100 ILE A C 1
ATOM 794 O O . ILE A 1 100 ? 9.039 -2.465 -11.508 1 85.94 100 ILE A O 1
ATOM 798 N N . ASN A 1 101 ? 8.602 -4.133 -9.992 1 81.56 101 ASN A N 1
ATOM 799 C CA . ASN A 1 101 ? 7.227 -4.254 -10.453 1 81.56 101 ASN A CA 1
ATOM 800 C C . ASN A 1 101 ? 6.242 -4.25 -9.281 1 81.56 101 ASN A C 1
ATOM 802 O O . ASN A 1 101 ? 6.555 -4.754 -8.203 1 81.56 101 ASN A O 1
ATOM 806 N N . ALA A 1 102 ? 5.164 -3.529 -9.531 1 81.81 102 ALA A N 1
ATOM 807 C CA . ALA A 1 102 ? 4.051 -3.588 -8.594 1 81.81 102 ALA A CA 1
ATOM 808 C C . ALA A 1 102 ? 2.947 -4.512 -9.109 1 81.81 102 ALA A C 1
ATOM 810 O O . ALA A 1 102 ? 2.297 -4.211 -10.109 1 81.81 102 ALA A O 1
ATOM 811 N N . SER A 1 103 ? 2.77 -5.605 -8.375 1 83.25 103 SER A N 1
ATOM 812 C CA . SER A 1 103 ? 1.884 -6.629 -8.922 1 83.25 103 SER A CA 1
ATOM 813 C C . SER A 1 103 ? 0.556 -6.668 -8.172 1 83.25 103 SER A C 1
ATOM 815 O O . SER A 1 103 ? -0.416 -7.258 -8.648 1 83.25 103 SER A O 1
ATOM 817 N N . ILE A 1 104 ? 0.453 -6.008 -7.039 1 87.12 104 ILE A N 1
ATOM 818 C CA . ILE A 1 104 ? -0.749 -6.082 -6.215 1 87.12 104 ILE A CA 1
ATOM 819 C C . ILE A 1 104 ? -1.32 -4.68 -6.012 1 87.12 104 ILE A C 1
ATOM 821 O O . ILE A 1 104 ? -0.576 -3.729 -5.762 1 87.12 104 ILE A O 1
ATOM 825 N N . THR A 1 105 ? -2.574 -4.555 -6.188 1 86 105 THR A N 1
ATOM 826 C CA . THR A 1 105 ? -3.266 -3.305 -5.902 1 86 105 THR A CA 1
ATOM 827 C C . THR A 1 105 ? -3.996 -3.383 -4.562 1 86 105 THR A C 1
ATOM 829 O O . THR A 1 105 ? -4.672 -4.371 -4.273 1 86 105 THR A O 1
ATOM 832 N N . ILE A 1 106 ? -3.846 -2.395 -3.805 1 87.25 106 ILE A N 1
ATOM 833 C CA . ILE A 1 106 ? -4.512 -2.324 -2.51 1 87.25 106 ILE A CA 1
ATOM 834 C C . ILE A 1 106 ? -5.359 -1.055 -2.434 1 87.25 106 ILE A C 1
ATOM 836 O O . ILE A 1 106 ? -4.848 0.051 -2.625 1 87.25 106 ILE A O 1
ATOM 840 N N . LEU A 1 107 ? -6.605 -1.297 -2.129 1 84.38 107 LEU A N 1
ATOM 841 C CA . LEU A 1 107 ? -7.52 -0.162 -2.055 1 84.38 107 LEU A CA 1
ATOM 842 C C . LEU A 1 107 ? -8.438 -0.279 -0.84 1 84.38 107 LEU A C 1
ATOM 844 O O . LEU A 1 107 ? -8.75 -1.387 -0.402 1 84.38 107 LEU A O 1
ATOM 848 N N . ARG A 1 108 ? -8.82 0.873 -0.413 1 85.94 108 ARG A N 1
ATOM 849 C CA . ARG A 1 108 ? -9.875 0.882 0.603 1 85.94 108 ARG A CA 1
ATOM 850 C C . ARG A 1 108 ? -11.227 0.54 -0.005 1 85.94 108 ARG A C 1
ATOM 852 O O . ARG A 1 108 ? -11.562 1.005 -1.097 1 85.94 108 ARG A O 1
ATOM 859 N N . SER A 1 109 ? -11.883 -0.249 0.722 1 86.75 109 SER A N 1
ATOM 860 C CA . SER A 1 109 ? -13.227 -0.585 0.253 1 86.75 109 SER A CA 1
ATOM 861 C C . SER A 1 109 ? -14.156 0.617 0.338 1 86.75 109 SER A C 1
ATOM 863 O O . SER A 1 109 ? -14.141 1.355 1.325 1 86.75 109 SER A O 1
ATOM 865 N N . GLU A 1 110 ? -14.852 0.846 -0.685 1 80 110 GLU A N 1
ATOM 866 C CA . GLU A 1 110 ? -15.828 1.929 -0.677 1 80 110 GLU A CA 1
ATOM 867 C C . GLU A 1 110 ? -17.125 1.498 0.013 1 80 110 GLU A C 1
ATOM 869 O O . GLU A 1 110 ? -17.828 2.328 0.582 1 80 110 GLU A O 1
ATOM 874 N N . LYS A 1 111 ? -17.344 0.216 -0.033 1 84.06 111 LYS A N 1
ATOM 875 C CA . LYS A 1 111 ? -18.625 -0.302 0.413 1 84.06 111 LYS A CA 1
ATOM 876 C C . LYS A 1 111 ? -18.594 -0.667 1.895 1 84.06 111 LYS A C 1
ATOM 878 O O . LYS A 1 111 ? -19.609 -0.58 2.586 1 84.06 111 LYS A O 1
ATOM 883 N N . VAL A 1 112 ? -17.469 -1.092 2.316 1 88.25 112 VAL A N 1
ATOM 884 C CA . VAL A 1 112 ? -17.359 -1.584 3.686 1 88.25 112 VAL A CA 1
ATOM 885 C C . VAL A 1 112 ? -16.312 -0.764 4.449 1 88.25 112 VAL A C 1
ATOM 887 O O . VAL A 1 112 ? -15.164 -0.667 4.031 1 88.25 112 VAL A O 1
ATOM 890 N N . LYS A 1 113 ? -16.703 -0.218 5.559 1 86.69 113 LYS A N 1
ATOM 891 C CA . LYS A 1 113 ? -15.789 0.549 6.395 1 86.69 113 LYS A CA 1
ATOM 892 C C . LYS A 1 113 ? -14.688 -0.344 6.973 1 86.69 113 LYS A C 1
ATOM 894 O O . LYS A 1 113 ? -14.938 -1.507 7.301 1 86.69 113 LYS A O 1
ATOM 899 N N . ASP A 1 114 ? -13.5 0.119 7.082 1 90.62 114 ASP A N 1
ATOM 900 C CA . ASP A 1 114 ? -12.375 -0.562 7.719 1 90.62 114 ASP A CA 1
ATOM 901 C C . ASP A 1 114 ? -12.031 -1.854 6.984 1 90.62 114 ASP A C 1
ATOM 903 O O . ASP A 1 114 ? -11.867 -2.904 7.609 1 90.62 114 ASP A O 1
ATOM 907 N N . GLU A 1 115 ? -12.055 -1.724 5.742 1 93.62 115 GLU A N 1
ATOM 908 C CA . GLU A 1 115 ? -11.688 -2.854 4.895 1 93.62 115 GLU A CA 1
ATOM 909 C C . GLU A 1 115 ? -10.766 -2.414 3.758 1 93.62 115 GLU A C 1
ATOM 911 O O . GLU A 1 115 ? -10.977 -1.36 3.152 1 93.62 115 GLU A O 1
ATOM 916 N N . ILE A 1 116 ? -9.812 -3.211 3.49 1 92.12 116 ILE A N 1
ATOM 917 C CA . ILE A 1 116 ? -8.984 -2.996 2.307 1 92.12 116 ILE A CA 1
ATOM 918 C C . ILE A 1 116 ? -9.094 -4.203 1.377 1 92.12 116 ILE A C 1
ATOM 920 O O . ILE A 1 116 ? -9.328 -5.328 1.832 1 92.12 116 ILE A O 1
ATOM 924 N N . VAL A 1 117 ? -9.008 -3.912 0.138 1 92.62 117 VAL A N 1
ATOM 925 C CA . VAL A 1 117 ? -9.133 -4.934 -0.896 1 92.62 117 VAL A CA 1
ATOM 926 C C . VAL A 1 117 ? -7.809 -5.07 -1.646 1 92.62 117 VAL A C 1
ATOM 928 O O . VAL A 1 117 ? -7.242 -4.074 -2.102 1 92.62 117 VAL A O 1
ATOM 931 N N . LEU A 1 118 ? -7.285 -6.238 -1.71 1 92.94 118 LEU A N 1
ATOM 932 C CA . LEU A 1 118 ? -6.074 -6.562 -2.457 1 92.94 118 LEU A CA 1
ATOM 933 C C . LEU A 1 118 ? -6.41 -7.316 -3.738 1 92.94 118 LEU A C 1
ATOM 935 O O . LEU A 1 118 ? -7.062 -8.367 -3.691 1 92.94 118 LEU A O 1
ATOM 939 N N . ASP A 1 119 ? -5.969 -6.816 -4.832 1 92.19 119 ASP A N 1
ATOM 940 C CA . ASP A 1 119 ? -6.215 -7.453 -6.121 1 92.19 119 ASP A CA 1
ATOM 941 C C . ASP A 1 119 ? -4.902 -7.773 -6.832 1 92.19 119 ASP A C 1
ATOM 943 O O . ASP A 1 119 ? -3.959 -6.977 -6.797 1 92.19 119 ASP A O 1
ATOM 947 N N . GLY A 1 120 ? -4.828 -8.977 -7.492 1 92.62 120 GLY A N 1
ATOM 948 C CA . GLY A 1 120 ? -3.688 -9.375 -8.297 1 92.62 120 GLY A CA 1
ATOM 949 C C . GLY A 1 120 ? -3.938 -10.648 -9.094 1 92.62 120 GLY A C 1
ATOM 950 O O . GLY A 1 120 ? -4.941 -11.328 -8.883 1 92.62 120 GLY A O 1
ATOM 951 N N . ASN A 1 121 ? -3.004 -10.891 -9.953 1 92.5 121 ASN A N 1
ATOM 952 C CA . ASN A 1 121 ? -3.172 -12.055 -10.812 1 92.5 121 ASN A CA 1
ATOM 953 C C . ASN A 1 121 ? -2.52 -13.297 -10.203 1 92.5 121 ASN A C 1
ATOM 955 O O . ASN A 1 121 ? -2.916 -14.422 -10.508 1 92.5 121 ASN A O 1
ATOM 959 N N . ASP A 1 122 ? -1.497 -13.078 -9.445 1 94.12 122 ASP A N 1
ATOM 960 C CA . ASP A 1 122 ? -0.764 -14.172 -8.828 1 94.12 122 ASP A CA 1
ATOM 961 C C . ASP A 1 122 ? -1.23 -14.406 -7.391 1 94.12 122 ASP A C 1
ATOM 963 O O . ASP A 1 122 ? -0.946 -13.602 -6.504 1 94.12 122 ASP A O 1
ATOM 967 N N . ILE A 1 123 ? -1.92 -15.516 -7.191 1 93.81 123 ILE A N 1
ATOM 968 C CA . ILE A 1 123 ? -2.533 -15.797 -5.895 1 93.81 123 ILE A CA 1
ATOM 969 C C . ILE A 1 123 ? -1.46 -15.82 -4.812 1 93.81 123 ILE A C 1
ATOM 971 O O . ILE A 1 123 ? -1.711 -15.422 -3.672 1 93.81 123 ILE A O 1
ATOM 975 N N . GLU A 1 124 ? -0.301 -16.344 -5.117 1 93.44 124 GLU A N 1
ATOM 976 C CA . GLU A 1 124 ? 0.769 -16.422 -4.125 1 93.44 124 GLU A CA 1
ATOM 977 C C . GLU A 1 124 ? 1.194 -15.031 -3.67 1 93.44 124 GLU A C 1
ATOM 979 O O . GLU A 1 124 ? 1.401 -14.797 -2.477 1 93.44 124 GLU A O 1
ATOM 984 N N . LEU A 1 125 ? 1.275 -14.148 -4.621 1 92.88 125 LEU A N 1
ATOM 985 C CA . LEU A 1 125 ? 1.671 -12.781 -4.289 1 92.88 125 LEU A CA 1
ATOM 986 C C . LEU A 1 125 ? 0.582 -12.078 -3.48 1 92.88 125 LEU A C 1
ATOM 988 O O . LEU A 1 125 ? 0.877 -11.359 -2.523 1 92.88 125 LEU A O 1
ATOM 992 N N . VAL A 1 126 ? -0.657 -12.242 -3.838 1 94.94 126 VAL A N 1
ATOM 993 C CA . VAL A 1 126 ? -1.774 -11.625 -3.129 1 94.94 126 VAL A CA 1
ATOM 994 C C . VAL A 1 126 ? -1.824 -12.141 -1.693 1 94.94 126 VAL A C 1
ATOM 996 O O . VAL A 1 126 ? -1.922 -11.359 -0.747 1 94.94 126 VAL A O 1
ATOM 999 N N . SER A 1 127 ? -1.717 -13.414 -1.602 1 95.62 127 SER A N 1
ATOM 1000 C CA . SER A 1 127 ? -1.775 -14.055 -0.288 1 95.62 127 SER A CA 1
ATOM 1001 C C . SER A 1 127 ? -0.605 -13.617 0.588 1 95.62 127 SER A C 1
ATOM 1003 O O . SER A 1 127 ? -0.785 -13.32 1.771 1 95.62 127 SER A O 1
ATOM 1005 N N . ARG A 1 128 ? 0.521 -13.641 0.018 1 94.75 128 ARG A N 1
ATOM 1006 C CA . ARG A 1 128 ? 1.703 -13.219 0.759 1 94.75 128 ARG A CA 1
ATOM 1007 C C . ARG A 1 128 ? 1.568 -11.766 1.221 1 94.75 128 ARG A C 1
ATOM 1009 O O . ARG A 1 128 ? 1.942 -11.43 2.346 1 94.75 128 ARG A O 1
ATOM 1016 N N . SER A 1 129 ? 1.113 -10.891 0.331 1 93.94 129 SER A N 1
ATOM 1017 C CA . SER A 1 129 ? 0.906 -9.492 0.689 1 93.94 129 SER A CA 1
ATOM 1018 C C . SER A 1 129 ? -0.039 -9.359 1.879 1 93.94 129 SER A C 1
ATOM 1020 O O . SER A 1 129 ? 0.233 -8.609 2.814 1 93.94 129 SER A O 1
ATOM 1022 N N . ALA A 1 130 ? -1.083 -10.094 1.829 1 95.5 130 ALA A N 1
ATOM 1023 C CA . ALA A 1 130 ? -2.043 -10.078 2.93 1 95.5 130 ALA A CA 1
ATOM 1024 C C . ALA A 1 130 ? -1.401 -10.555 4.227 1 95.5 130 ALA A C 1
ATOM 1026 O O . ALA A 1 130 ? -1.621 -9.977 5.289 1 95.5 130 ALA A O 1
ATOM 1027 N N . ALA A 1 131 ? -0.642 -11.602 4.051 1 95.31 131 ALA A N 1
ATOM 1028 C CA . ALA A 1 131 ? 0.036 -12.156 5.219 1 95.31 131 ALA A CA 1
ATOM 1029 C C . ALA A 1 131 ? 0.994 -11.141 5.836 1 95.31 131 ALA A C 1
ATOM 1031 O O . ALA A 1 131 ? 1.07 -11.016 7.059 1 95.31 131 ALA A O 1
ATOM 1032 N N . LEU A 1 132 ? 1.723 -10.477 5 1 92.88 132 LEU A N 1
ATOM 1033 C CA . LEU A 1 132 ? 2.67 -9.477 5.473 1 92.88 132 LEU A CA 1
ATOM 1034 C C . LEU A 1 132 ? 1.947 -8.344 6.195 1 92.88 132 LEU A C 1
ATOM 1036 O O . LEU A 1 132 ? 2.408 -7.875 7.238 1 92.88 132 LEU A O 1
ATOM 1040 N N . ILE A 1 133 ? 0.895 -7.891 5.629 1 92.12 133 ILE A N 1
ATOM 1041 C CA . ILE A 1 133 ? 0.094 -6.844 6.258 1 92.12 133 ILE A CA 1
ATOM 1042 C C . ILE A 1 133 ? -0.381 -7.316 7.633 1 92.12 133 ILE A C 1
ATOM 1044 O O . ILE A 1 133 ? -0.279 -6.578 8.617 1 92.12 133 ILE A O 1
ATOM 1048 N N . ASN A 1 134 ? -0.882 -8.523 7.711 1 93 134 ASN A N 1
ATOM 1049 C CA . ASN A 1 134 ? -1.343 -9.094 8.977 1 93 134 ASN A CA 1
ATOM 1050 C C . ASN A 1 134 ? -0.22 -9.164 10 1 93 134 ASN A C 1
ATOM 1052 O O . ASN A 1 134 ? -0.408 -8.773 11.156 1 93 134 ASN A O 1
ATOM 1056 N N . GLN A 1 135 ? 0.919 -9.641 9.531 1 89.81 135 GLN A N 1
ATOM 1057 C CA . GLN A 1 135 ? 2.062 -9.812 10.422 1 89.81 135 GLN A CA 1
ATOM 1058 C C . GLN A 1 135 ? 2.553 -8.477 10.961 1 89.81 135 GLN A C 1
ATOM 1060 O O . GLN A 1 135 ? 2.902 -8.367 12.133 1 89.81 135 GLN A O 1
ATOM 1065 N N . LYS A 1 136 ? 2.543 -7.473 10.117 1 86.69 136 LYS A N 1
ATOM 1066 C CA . LYS A 1 136 ? 3.068 -6.164 10.492 1 86.69 136 LYS A CA 1
ATOM 1067 C C . LYS A 1 136 ? 2.127 -5.457 11.469 1 86.69 136 LYS A C 1
ATOM 1069 O O . LYS A 1 136 ? 2.568 -4.656 12.297 1 86.69 136 LYS A O 1
ATOM 1074 N N . CYS A 1 137 ? 0.878 -5.727 11.375 1 85.06 137 CYS A N 1
ATOM 1075 C CA . CYS A 1 137 ? -0.088 -5.016 12.203 1 85.06 137 CYS A CA 1
ATOM 1076 C C . CYS A 1 137 ? -0.432 -5.824 13.445 1 85.06 137 CYS A C 1
ATOM 1078 O O . CYS A 1 137 ? -1.202 -5.367 14.297 1 85.06 137 CYS A O 1
ATOM 1080 N N . HIS A 1 138 ? 0.112 -7.012 13.398 1 81.5 138 HIS A N 1
ATOM 1081 C CA . HIS A 1 138 ? -0.143 -7.855 14.562 1 81.5 138 HIS A CA 1
ATOM 1082 C C . HIS A 1 138 ? 0.577 -7.324 15.797 1 81.5 138 HIS A C 1
ATOM 1084 O O . HIS A 1 138 ? 1.729 -6.891 15.711 1 81.5 138 HIS A O 1
ATOM 1090 N N . VAL A 1 139 ? -0.194 -7.285 17 1 76.25 139 VAL A N 1
ATOM 1091 C CA . VAL A 1 139 ? 0.401 -6.82 18.25 1 76.25 139 VAL A CA 1
ATOM 1092 C C . VAL A 1 139 ? 1.443 -7.828 18.719 1 76.25 139 VAL A C 1
ATOM 1094 O O . VAL A 1 139 ? 1.181 -9.031 18.766 1 76.25 139 VAL A O 1
ATOM 1097 N N . LYS A 1 140 ? 2.549 -7.344 18.906 1 74.69 140 LYS A N 1
ATOM 1098 C CA . LYS A 1 140 ? 3.629 -8.219 19.344 1 74.69 140 LYS A CA 1
ATOM 1099 C C . LYS A 1 140 ? 3.664 -8.328 20.859 1 74.69 140 LYS A C 1
ATOM 1101 O O . LYS A 1 140 ? 3.314 -7.379 21.562 1 74.69 140 LYS A O 1
ATOM 1106 N N . ASN A 1 141 ? 4.129 -9.484 21.281 1 71.69 141 ASN A N 1
ATOM 1107 C CA . ASN A 1 141 ? 4.391 -9.742 22.688 1 71.69 141 ASN A CA 1
ATOM 1108 C C . ASN A 1 141 ? 3.107 -9.711 23.516 1 71.69 141 ASN A C 1
ATOM 1110 O O . ASN A 1 141 ? 3.119 -9.305 24.688 1 71.69 141 ASN A O 1
ATOM 1114 N N . LYS A 1 142 ? 2.002 -9.641 22.875 1 68.69 142 LYS A N 1
ATOM 1115 C CA . LYS A 1 142 ? 0.742 -9.766 23.594 1 68.69 142 LYS A CA 1
ATOM 1116 C C . LYS A 1 142 ? 0.007 -11.039 23.219 1 68.69 142 LYS A C 1
ATOM 1118 O O . LYS A 1 142 ? 0.254 -11.602 22.141 1 68.69 142 LYS A O 1
ATOM 1123 N N . ASP A 1 143 ? -0.612 -11.57 24.172 1 66.88 143 ASP A N 1
ATOM 1124 C CA . ASP A 1 143 ? -1.425 -12.75 23.906 1 66.88 143 ASP A CA 1
ATOM 1125 C C . ASP A 1 143 ? -2.492 -12.453 22.844 1 66.88 143 ASP A C 1
ATOM 1127 O O . ASP A 1 143 ? -3.418 -11.68 23.094 1 66.88 143 ASP A O 1
ATOM 1131 N N . ILE A 1 144 ? -2.375 -13 21.719 1 65.5 144 ILE A N 1
ATOM 1132 C CA . ILE A 1 144 ? -3.193 -12.688 20.547 1 65.5 144 ILE A CA 1
ATOM 1133 C C . ILE A 1 144 ? -4.629 -13.156 20.781 1 65.5 144 ILE A C 1
ATOM 1135 O O . ILE A 1 144 ? -5.555 -12.711 20.109 1 65.5 144 ILE A O 1
ATOM 1139 N N . ARG A 1 145 ? -4.734 -13.992 21.797 1 63.91 145 ARG A N 1
ATOM 1140 C CA . ARG A 1 145 ? -6.082 -14.461 22.094 1 63.91 145 ARG A CA 1
ATOM 1141 C C . ARG A 1 145 ? -6.863 -13.406 22.875 1 63.91 145 ARG A C 1
ATOM 1143 O O . ARG A 1 145 ? -8.094 -13.414 22.891 1 63.91 145 ARG A O 1
ATOM 1150 N N . LYS A 1 146 ? -6.066 -12.625 23.469 1 67 146 LYS A N 1
ATOM 1151 C CA . LYS A 1 146 ? -6.68 -11.594 24.297 1 67 146 LYS A CA 1
ATOM 1152 C C . LYS A 1 146 ? -6.688 -10.242 23.578 1 67 146 LYS A C 1
ATOM 1154 O O . LYS A 1 146 ? -7.551 -9.398 23.828 1 67 146 LYS A O 1
ATOM 1159 N N . PHE A 1 147 ? -5.699 -10.141 22.734 1 75.69 147 PHE A N 1
ATOM 1160 C CA . PHE A 1 147 ? -5.562 -8.867 22.031 1 75.69 147 PHE A CA 1
ATOM 1161 C C . PHE A 1 147 ? -5.719 -9.062 20.531 1 75.69 147 PHE A C 1
ATOM 1163 O O . PHE A 1 147 ? -4.734 -9.305 19.828 1 75.69 147 PHE A O 1
ATOM 1170 N N . LEU A 1 148 ? -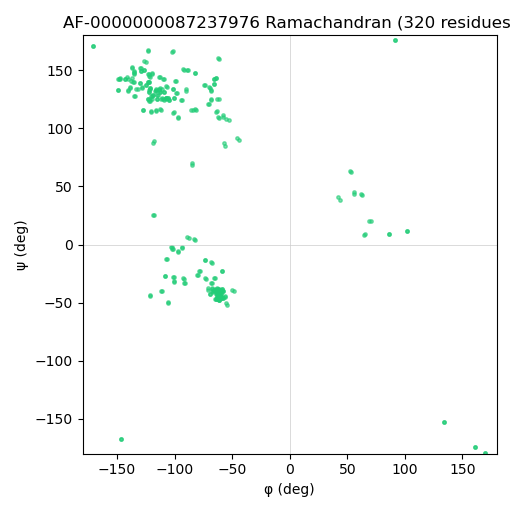6.957 -8.977 20.078 1 82.44 148 LEU A N 1
ATOM 1171 C CA . LEU A 1 148 ? -7.324 -9.367 18.719 1 82.44 148 LEU A CA 1
ATOM 1172 C C . LEU A 1 148 ? -7.18 -8.188 17.766 1 82.44 148 LEU A C 1
ATOM 1174 O O . LEU A 1 148 ? -7.375 -8.336 16.562 1 82.44 148 LEU A O 1
ATOM 1178 N N . ASP A 1 149 ? -6.617 -7.051 18.312 1 88.19 149 ASP A N 1
ATOM 1179 C CA . ASP A 1 149 ? -6.488 -5.91 17.406 1 88.19 149 ASP A CA 1
ATOM 1180 C C . ASP A 1 149 ? -5.559 -6.238 16.25 1 88.19 149 ASP A C 1
ATOM 1182 O O . ASP A 1 149 ? -4.461 -6.758 16.453 1 88.19 149 ASP A O 1
ATOM 1186 N N . GLY A 1 150 ? -6.023 -6.07 15.031 1 90.06 150 GLY A N 1
ATOM 1187 C CA . GLY A 1 150 ? -5.199 -6.309 13.859 1 90.06 150 GLY A CA 1
ATOM 1188 C C . GLY A 1 150 ? -5.988 -6.297 12.562 1 90.06 150 GLY A C 1
ATOM 1189 O O . GLY A 1 150 ? -7.152 -5.883 12.539 1 90.06 150 GLY A O 1
ATOM 1190 N N . ILE A 1 151 ? -5.316 -6.508 11.547 1 93 151 ILE A N 1
ATOM 1191 C CA . ILE A 1 151 ? -5.934 -6.613 10.227 1 93 151 ILE A CA 1
ATOM 1192 C C . ILE A 1 151 ? -5.961 -8.07 9.781 1 93 151 ILE A C 1
ATOM 1194 O O . ILE A 1 151 ? -4.93 -8.75 9.789 1 93 151 ILE A O 1
ATOM 1198 N N . TYR A 1 152 ? -7.152 -8.516 9.43 1 94.62 152 TYR A N 1
ATOM 1199 C CA . TYR A 1 152 ? -7.332 -9.93 9.133 1 94.62 152 TYR A CA 1
ATOM 1200 C C . TYR A 1 152 ? -8.023 -10.125 7.789 1 94.62 152 TYR A C 1
ATOM 1202 O O . TYR A 1 152 ? -8.859 -9.32 7.391 1 94.62 152 TYR A O 1
ATOM 1210 N N . VAL A 1 153 ? -7.656 -11.234 7.184 1 96.31 153 VAL A N 1
ATOM 1211 C CA . VAL A 1 153 ? -8.328 -11.586 5.941 1 96.31 153 VAL A CA 1
ATOM 1212 C C . VAL A 1 153 ? -9.766 -12.016 6.234 1 96.31 153 VAL A C 1
ATOM 1214 O O . VAL A 1 153 ? -10 -12.93 7.023 1 96.31 153 VAL A O 1
ATOM 1217 N N . SER A 1 154 ? -10.695 -11.344 5.68 1 95.75 154 SER A N 1
ATOM 1218 C CA . SER A 1 154 ? -12.109 -11.641 5.895 1 95.75 154 SER A CA 1
ATOM 1219 C C . SER A 1 154 ? -12.688 -12.438 4.734 1 95.75 154 SER A C 1
ATOM 1221 O O . SER A 1 154 ? -13.656 -13.18 4.91 1 95.75 154 SER A O 1
ATOM 1223 N N . ASP A 1 155 ? -12.195 -12.25 3.514 1 95.81 155 ASP A N 1
ATOM 1224 C CA . ASP A 1 155 ? -12.656 -12.945 2.314 1 95.81 155 ASP A CA 1
ATOM 1225 C C . ASP A 1 155 ? -11.516 -13.125 1.316 1 95.81 155 ASP A C 1
ATOM 1227 O O . ASP A 1 155 ? -10.617 -12.281 1.232 1 95.81 155 ASP A O 1
ATOM 1231 N N . LYS A 1 156 ? -11.516 -14.266 0.665 1 95.12 156 LYS A N 1
ATOM 1232 C CA . LYS A 1 156 ? -10.492 -14.516 -0.349 1 95.12 156 LYS A CA 1
ATOM 1233 C C . LYS A 1 156 ? -11.039 -15.383 -1.477 1 95.12 156 LYS A C 1
ATOM 1235 O O . LYS A 1 156 ? -11.867 -16.266 -1.24 1 95.12 156 LYS A O 1
ATOM 1240 N N . GLY A 1 157 ? -10.586 -15.031 -2.648 1 93.62 157 GLY A N 1
ATOM 1241 C CA . GLY A 1 157 ? -10.992 -15.836 -3.789 1 93.62 157 GLY A CA 1
ATOM 1242 C C . GLY A 1 157 ? -10.812 -15.117 -5.117 1 93.62 157 GLY A C 1
ATOM 1243 O O . GLY A 1 157 ? -10.133 -14.094 -5.188 1 93.62 157 GLY A O 1
ATOM 1244 N N . ALA A 1 158 ? -11.297 -15.789 -6.168 1 94.06 158 ALA A N 1
ATOM 1245 C CA . ALA A 1 158 ? -11.266 -15.195 -7.504 1 94.06 158 ALA A CA 1
ATOM 1246 C C . ALA A 1 158 ? -12.133 -13.945 -7.574 1 94.06 158 ALA A C 1
ATOM 1248 O O . ALA A 1 158 ? -13.164 -13.859 -6.898 1 94.06 158 ALA A O 1
ATOM 1249 N N . ILE A 1 159 ? -11.664 -12.961 -8.328 1 92.81 159 ILE A N 1
ATOM 1250 C CA . ILE A 1 159 ? -12.43 -11.727 -8.508 1 92.81 159 ILE A CA 1
ATOM 1251 C C . ILE A 1 159 ? -13.734 -12.031 -9.234 1 92.81 159 ILE A C 1
ATOM 1253 O O . ILE A 1 159 ? -13.734 -12.68 -10.289 1 92.81 159 ILE A O 1
ATOM 1257 N N . LYS A 1 160 ? -14.789 -11.82 -8.492 1 80.88 160 LYS A N 1
ATOM 1258 C CA . LYS A 1 160 ? -16.109 -12.086 -9.055 1 80.88 160 LYS A CA 1
ATOM 1259 C C . LYS A 1 160 ? -16.609 -10.898 -9.867 1 80.88 160 LYS A C 1
ATOM 1261 O O . LYS A 1 160 ? -16.375 -9.742 -9.5 1 80.88 160 LYS A O 1
ATOM 1266 N N . GLU A 1 161 ? -16.812 -11.031 -11.211 1 64.69 161 GLU A N 1
ATOM 1267 C CA . GLU A 1 161 ? -17.406 -9.977 -12.023 1 64.69 161 GLU A CA 1
ATOM 1268 C C . GLU A 1 161 ? -18.641 -9.391 -11.344 1 64.69 161 GLU A C 1
ATOM 1270 O O . GLU A 1 161 ? -19.516 -10.125 -10.883 1 64.69 161 GLU A O 1
ATOM 1275 N N . GLU A 1 162 ? -18.516 -8.375 -10.57 1 51.22 162 GLU A N 1
ATOM 1276 C CA . GLU A 1 162 ? -19.766 -7.715 -10.25 1 51.22 162 GLU A CA 1
ATOM 1277 C C . GLU A 1 162 ? -20.453 -7.191 -11.508 1 51.22 162 GLU A C 1
ATOM 1279 O O . GLU A 1 162 ? -19.797 -6.875 -12.5 1 51.22 162 GLU A O 1
ATOM 1284 N N . MET B 1 1 ? -4.148 -51.781 -5.117 1 46.81 1 MET B N 1
ATOM 1285 C CA . MET B 1 1 ? -3.643 -51.906 -6.48 1 46.81 1 MET B CA 1
ATOM 1286 C C . MET B 1 1 ? -2.676 -50.781 -6.824 1 46.81 1 MET B C 1
ATOM 1288 O O . MET B 1 1 ? -2.977 -49.625 -6.594 1 46.81 1 MET B O 1
ATOM 1292 N N . LYS B 1 2 ? -1.366 -51.125 -6.781 1 56.72 2 LYS B N 1
ATOM 1293 C CA . LYS B 1 2 ? -0.341 -50.125 -7.051 1 56.72 2 LYS B CA 1
ATOM 1294 C C . LYS B 1 2 ? -0.532 -49.5 -8.43 1 56.72 2 LYS B C 1
ATOM 1296 O O . LYS B 1 2 ? -0.512 -50.219 -9.445 1 56.72 2 LYS B O 1
ATOM 1301 N N . THR B 1 3 ? -1.285 -48.5 -8.57 1 65.81 3 THR B N 1
ATOM 1302 C CA . THR B 1 3 ? -1.511 -47.906 -9.875 1 65.81 3 THR B CA 1
ATOM 1303 C C . THR B 1 3 ? -0.186 -47.531 -10.531 1 65.81 3 THR B C 1
ATOM 1305 O O . THR B 1 3 ? 0.646 -46.844 -9.93 1 65.81 3 THR B O 1
ATOM 1308 N N . ILE B 1 4 ? 0.164 -48.344 -11.578 1 79.38 4 ILE B N 1
ATOM 1309 C CA . ILE B 1 4 ? 1.411 -48.156 -12.312 1 79.38 4 ILE B CA 1
ATOM 1310 C C . ILE B 1 4 ? 1.498 -46.719 -12.828 1 79.38 4 ILE B C 1
ATOM 1312 O O . ILE B 1 4 ? 2.518 -46.031 -12.648 1 79.38 4 ILE B O 1
ATOM 1316 N N . LEU B 1 5 ? 0.476 -46.312 -13.5 1 87.56 5 LEU B N 1
ATOM 1317 C CA . LEU B 1 5 ? 0.412 -44.938 -14.039 1 87.56 5 LEU B CA 1
ATOM 1318 C C . LEU B 1 5 ? -0.788 -44.188 -13.477 1 87.56 5 LEU B C 1
ATOM 1320 O O . LEU B 1 5 ? -1.915 -44.688 -13.516 1 87.56 5 LEU B O 1
ATOM 1324 N N . ALA B 1 6 ? -0.496 -43.188 -12.734 1 90.62 6 ALA B N 1
ATOM 1325 C CA . ALA B 1 6 ? -1.551 -42.281 -12.289 1 90.62 6 ALA B CA 1
ATOM 1326 C C . ALA B 1 6 ? -1.621 -41.062 -13.164 1 90.62 6 ALA B C 1
ATOM 1328 O O . ALA B 1 6 ? -0.589 -40.469 -13.531 1 90.62 6 ALA B O 1
ATOM 1329 N N . SER B 1 7 ? -2.848 -40.719 -13.633 1 92.06 7 SER B N 1
ATOM 1330 C CA . SER B 1 7 ? -3.014 -39.625 -14.547 1 92.06 7 SER B CA 1
ATOM 1331 C C . SER B 1 7 ? -4.23 -38.781 -14.18 1 92.06 7 SER B C 1
ATOM 1333 O O . SER B 1 7 ? -5.23 -39.312 -13.688 1 92.06 7 SER B O 1
ATOM 1335 N N . GLU B 1 8 ? -4.074 -37.469 -14.32 1 94.25 8 GLU B N 1
ATOM 1336 C CA . GLU B 1 8 ? -5.188 -36.562 -14.219 1 94.25 8 GLU B CA 1
ATOM 1337 C C . GLU B 1 8 ? -5.145 -35.5 -15.344 1 94.25 8 GLU B C 1
ATOM 1339 O O . GLU B 1 8 ? -4.066 -35.156 -15.828 1 94.25 8 GLU B O 1
ATOM 1344 N N . THR B 1 9 ? -6.34 -35.094 -15.773 1 95.44 9 THR B N 1
ATOM 1345 C CA . THR B 1 9 ? -6.398 -34.125 -16.875 1 95.44 9 THR B CA 1
ATOM 1346 C C . THR B 1 9 ? -7.219 -32.906 -16.469 1 95.44 9 THR B C 1
ATOM 1348 O O . THR B 1 9 ? -7.992 -32.938 -15.516 1 95.44 9 THR B O 1
ATOM 1351 N N . MET B 1 10 ? -6.973 -31.859 -17.125 1 95.88 10 MET B N 1
ATOM 1352 C CA . MET B 1 10 ? -7.762 -30.656 -16.938 1 95.88 10 MET B CA 1
ATOM 1353 C C . MET B 1 10 ? -8 -29.953 -18.281 1 95.88 10 MET B C 1
ATOM 1355 O O . MET B 1 10 ? -7.137 -29.984 -19.156 1 95.88 10 MET B O 1
ATOM 1359 N N . GLU B 1 11 ? -9.164 -29.391 -18.406 1 96.62 11 GLU B N 1
ATOM 1360 C CA . GLU B 1 11 ? -9.5 -28.641 -19.609 1 96.62 11 GLU B CA 1
ATOM 1361 C C . GLU B 1 11 ? -8.961 -27.219 -19.562 1 96.62 11 GLU B C 1
ATOM 1363 O O . GLU B 1 11 ? -8.906 -26.609 -18.484 1 96.62 11 GLU B O 1
ATOM 1368 N N . ILE B 1 12 ? -8.625 -26.719 -20.609 1 96.94 12 ILE B N 1
ATOM 1369 C CA . ILE B 1 12 ? -8.109 -25.359 -20.734 1 96.94 12 ILE B CA 1
ATOM 1370 C C . ILE B 1 12 ? -9.133 -24.469 -21.438 1 96.94 12 ILE B C 1
ATOM 1372 O O . ILE B 1 12 ? -9.57 -24.781 -22.547 1 96.94 12 ILE B O 1
ATOM 1376 N N . PRO B 1 13 ? -9.492 -23.438 -20.859 1 96.19 13 PRO B N 1
ATOM 1377 C CA . PRO B 1 13 ? -10.453 -22.531 -21.5 1 96.19 13 PRO B CA 1
ATOM 1378 C C . PRO B 1 13 ? -9.93 -21.938 -22.797 1 96.19 13 PRO B C 1
ATOM 1380 O O . PRO B 1 13 ? -8.719 -21.812 -23 1 96.19 13 PRO B O 1
ATOM 1383 N N . GLU B 1 14 ? -10.797 -21.453 -23.641 1 95.12 14 GLU B N 1
ATOM 1384 C CA . GLU B 1 14 ? -10.461 -20.969 -24.984 1 95.12 14 GLU B CA 1
ATOM 1385 C C . GLU B 1 14 ? -9.633 -19.703 -24.922 1 95.12 14 GLU B C 1
ATOM 1387 O O . GLU B 1 14 ? -8.758 -19.469 -25.75 1 95.12 14 GLU B O 1
ATOM 1392 N N . GLU B 1 15 ? -9.867 -18.906 -23.953 1 96.5 15 GLU B N 1
ATOM 1393 C CA . GLU B 1 15 ? -9.219 -17.594 -23.875 1 96.5 15 GLU B CA 1
ATOM 1394 C C . GLU B 1 15 ? -7.824 -17.703 -23.281 1 96.5 15 GLU B C 1
ATOM 1396 O O . GLU B 1 15 ? -7.137 -16.688 -23.109 1 96.5 15 GLU B O 1
ATOM 1401 N N . VAL B 1 16 ? -7.457 -18.953 -23.047 1 97.38 16 VAL B N 1
ATOM 1402 C CA . VAL B 1 16 ? -6.188 -19.156 -22.359 1 97.38 16 VAL B CA 1
ATOM 1403 C C . VAL B 1 16 ? -5.277 -20.047 -23.219 1 97.38 16 VAL B C 1
ATOM 1405 O O . VAL B 1 16 ? -5.742 -21 -23.844 1 97.38 16 VAL B O 1
ATOM 1408 N N . THR B 1 17 ? -3.998 -19.719 -23.25 1 97.25 17 THR B N 1
ATOM 1409 C CA . THR B 1 17 ? -2.984 -20.531 -23.922 1 97.25 17 THR B CA 1
ATOM 1410 C C . THR B 1 17 ? -1.967 -21.047 -22.906 1 97.25 17 THR B C 1
ATOM 1412 O O . THR B 1 17 ? -1.462 -20.281 -22.078 1 97.25 17 THR B O 1
ATOM 1415 N N . VAL B 1 18 ? -1.702 -22.344 -23.016 1 97.12 18 VAL B N 1
ATOM 1416 C CA . VAL B 1 18 ? -0.761 -22.969 -22.094 1 97.12 18 VAL B CA 1
ATOM 1417 C C . VAL B 1 18 ? 0.453 -23.484 -22.859 1 97.12 18 VAL B C 1
ATOM 1419 O O . VAL B 1 18 ? 0.31 -24.062 -23.938 1 97.12 18 VAL B O 1
ATOM 1422 N N . LYS B 1 19 ? 1.6 -23.188 -22.328 1 96.5 19 LYS B N 1
ATOM 1423 C CA . LYS B 1 19 ? 2.848 -23.719 -22.875 1 96.5 19 LYS B CA 1
ATOM 1424 C C . LYS B 1 19 ? 3.609 -24.516 -21.828 1 96.5 19 LYS B C 1
ATOM 1426 O O . LYS B 1 19 ? 3.727 -24.109 -20.672 1 96.5 19 LYS B O 1
ATOM 1431 N N . VAL B 1 20 ? 4.086 -25.688 -22.266 1 95.19 20 VAL B N 1
ATOM 1432 C CA . VAL B 1 20 ? 4.852 -26.578 -21.391 1 95.19 20 VAL B CA 1
ATOM 1433 C C . VAL B 1 20 ? 6.273 -26.719 -21.922 1 95.19 20 VAL B C 1
ATOM 1435 O O . VAL B 1 20 ? 6.477 -27.156 -23.062 1 95.19 20 VAL B O 1
ATOM 1438 N N . SER B 1 21 ? 7.227 -26.219 -21.141 1 92.75 21 SER B N 1
ATOM 1439 C CA . SER B 1 21 ? 8.633 -26.375 -21.484 1 92.75 21 SER B CA 1
ATOM 1440 C C . SER B 1 21 ? 9.422 -26.969 -20.312 1 92.75 21 SER B C 1
ATOM 1442 O O . SER B 1 21 ? 9.711 -26.281 -19.344 1 92.75 21 SER B O 1
ATOM 1444 N N . ALA B 1 22 ? 10.039 -28.188 -20.344 1 88.44 22 ALA B N 1
ATOM 1445 C CA . ALA B 1 22 ? 10.836 -28.844 -19.312 1 88.44 22 ALA B CA 1
ATOM 1446 C C . ALA B 1 22 ? 10.195 -28.703 -17.938 1 88.44 22 ALA B C 1
ATOM 1448 O O . ALA B 1 22 ? 10.852 -28.297 -16.984 1 88.44 22 ALA B O 1
ATOM 1449 N N . LYS B 1 23 ? 8.93 -28.766 -17.703 1 90.44 23 LYS B N 1
ATOM 1450 C CA . LYS B 1 23 ? 8.148 -28.75 -16.469 1 90.44 23 LYS B CA 1
ATOM 1451 C C . LYS B 1 23 ? 7.852 -27.328 -16.031 1 90.44 23 LYS B C 1
ATOM 1453 O O . LYS B 1 23 ? 7.461 -27.094 -14.883 1 90.44 23 LYS B O 1
ATOM 1458 N N . MET B 1 24 ? 8.203 -26.469 -16.969 1 94.62 24 MET B N 1
ATOM 1459 C CA . MET B 1 24 ? 7.77 -25.078 -16.797 1 94.62 24 MET B CA 1
ATOM 1460 C C . MET B 1 24 ? 6.457 -24.828 -17.531 1 94.62 24 MET B C 1
ATOM 1462 O O . MET B 1 24 ? 6.363 -25.047 -18.734 1 94.62 24 MET B O 1
ATOM 1466 N N . ILE B 1 25 ? 5.543 -24.359 -16.75 1 96.75 25 ILE B N 1
ATOM 1467 C CA . ILE B 1 25 ? 4.234 -24.125 -17.359 1 96.75 25 ILE B CA 1
ATOM 1468 C C . ILE B 1 25 ? 3.963 -22.625 -17.422 1 96.75 25 ILE B C 1
ATOM 1470 O O . ILE B 1 25 ? 4.043 -21.922 -16.406 1 96.75 25 ILE B O 1
ATOM 1474 N N . SER B 1 26 ? 3.674 -22.188 -18.594 1 97.44 26 SER B N 1
ATOM 1475 C CA . SER B 1 26 ? 3.314 -20.781 -18.828 1 97.44 26 SER B CA 1
ATOM 1476 C C . SER B 1 26 ? 1.87 -20.656 -19.297 1 97.44 26 SER B C 1
ATOM 1478 O O . SER B 1 26 ? 1.459 -21.344 -20.234 1 97.44 26 SER B O 1
ATOM 1480 N N . VAL B 1 27 ? 1.166 -19.844 -18.656 1 97.69 27 VAL B N 1
ATOM 1481 C CA . VAL B 1 27 ? -0.243 -19.656 -18.984 1 97.69 27 VAL B CA 1
ATOM 1482 C C . VAL B 1 27 ? -0.494 -18.203 -19.375 1 97.69 27 VAL B C 1
ATOM 1484 O O . VAL B 1 27 ? -0.109 -17.281 -18.641 1 97.69 27 VAL B O 1
ATOM 1487 N N . THR B 1 28 ? -1.102 -17.984 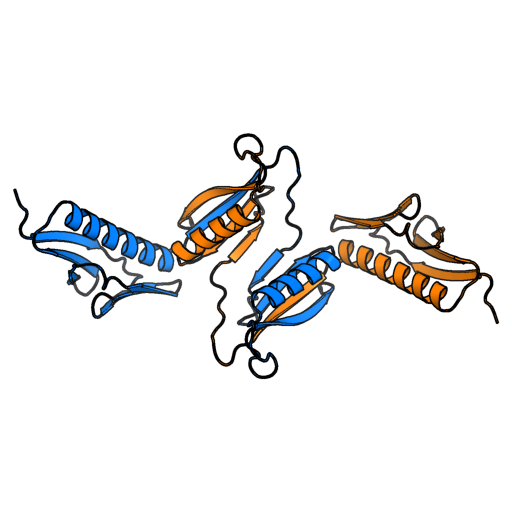-20.516 1 97.81 28 THR B N 1
ATOM 1488 C CA . THR B 1 28 ? -1.384 -16.641 -21.016 1 97.81 28 THR B CA 1
ATOM 1489 C C . THR B 1 28 ? -2.881 -16.453 -21.25 1 97.81 28 THR B C 1
ATOM 1491 O O . THR B 1 28 ? -3.531 -17.312 -21.859 1 97.81 28 THR B O 1
ATOM 1494 N N . GLY B 1 29 ? -3.4 -15.32 -20.719 1 97.06 29 GLY B N 1
ATOM 1495 C CA . GLY B 1 29 ? -4.801 -14.969 -20.891 1 97.06 29 GLY B CA 1
ATOM 1496 C C . GLY B 1 29 ? -5.035 -13.477 -20.984 1 97.06 29 GLY B C 1
ATOM 1497 O O . GLY B 1 29 ? -4.098 -12.711 -21.234 1 97.06 29 GLY B O 1
ATOM 1498 N N . PRO B 1 30 ? -6.32 -13.094 -20.875 1 95.69 30 PRO B N 1
ATOM 1499 C CA . PRO B 1 30 ? -6.668 -11.68 -21.047 1 95.69 30 PRO B CA 1
ATOM 1500 C C . PRO B 1 30 ? -5.953 -10.766 -20.062 1 95.69 30 PRO B C 1
ATOM 1502 O O . PRO B 1 30 ? -5.715 -9.594 -20.359 1 95.69 30 PRO B O 1
ATOM 1505 N N . ARG B 1 31 ? -5.512 -11.289 -18.938 1 93.19 31 ARG B N 1
ATOM 1506 C CA . ARG B 1 31 ? -4.934 -10.453 -17.891 1 93.19 31 ARG B CA 1
ATOM 1507 C C . ARG B 1 31 ? -3.412 -10.531 -17.891 1 93.19 31 ARG B C 1
ATOM 1509 O O . ARG B 1 31 ? -2.75 -9.938 -17.047 1 93.19 31 ARG B O 1
ATOM 1516 N N . GLY B 1 32 ? -2.934 -11.39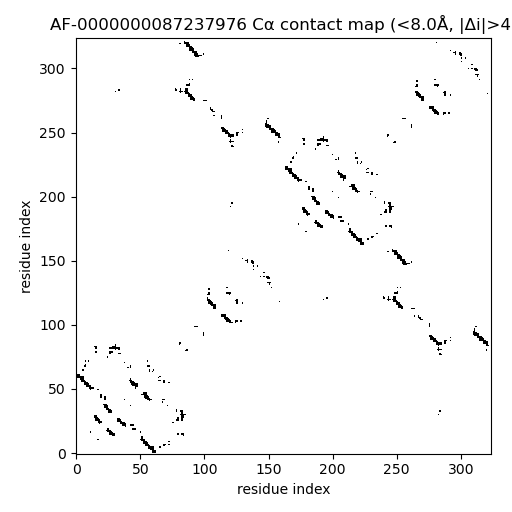8 -18.781 1 93.69 32 GLY B N 1
ATOM 1517 C CA . GLY B 1 32 ? -1.484 -11.445 -18.891 1 93.69 32 GLY B CA 1
ATOM 1518 C C . GLY B 1 32 ? -0.934 -12.859 -18.906 1 93.69 32 GLY B C 1
ATOM 1519 O O . GLY B 1 32 ? -1.565 -13.773 -19.438 1 93.69 32 GLY B O 1
ATOM 1520 N N . THR B 1 33 ? 0.317 -12.953 -18.438 1 96.06 33 THR B N 1
ATOM 1521 C CA . THR B 1 33 ? 1.001 -14.242 -18.469 1 96.06 33 THR B CA 1
ATOM 1522 C C . THR B 1 33 ? 1.571 -14.586 -17.094 1 96.06 33 THR B C 1
ATOM 1524 O O . THR B 1 33 ? 2.133 -13.727 -16.422 1 96.06 33 THR B O 1
ATOM 1527 N N . LEU B 1 34 ? 1.379 -15.789 -16.688 1 96.06 34 LEU B N 1
ATOM 1528 C CA . LEU B 1 34 ? 1.969 -16.312 -15.461 1 96.06 34 LEU B CA 1
ATOM 1529 C C . LEU B 1 34 ? 2.74 -17.609 -15.734 1 96.06 34 LEU B C 1
ATOM 1531 O O . LEU B 1 34 ? 2.402 -18.344 -16.656 1 96.06 34 LEU B O 1
ATOM 1535 N N . THR B 1 35 ? 3.752 -17.781 -14.914 1 96.06 35 THR B N 1
ATOM 1536 C CA . THR B 1 35 ? 4.57 -18.969 -15.094 1 96.06 35 THR B CA 1
ATOM 1537 C C . THR B 1 35 ? 4.859 -19.641 -13.75 1 96.06 35 THR B C 1
ATOM 1539 O O . THR B 1 35 ? 4.961 -18.969 -12.727 1 96.06 35 THR B O 1
ATOM 1542 N N . ARG B 1 36 ? 4.984 -20.953 -13.828 1 95.75 36 ARG B N 1
ATOM 1543 C CA . ARG B 1 36 ? 5.348 -21.719 -12.633 1 95.75 36 ARG B CA 1
ATOM 1544 C C . ARG B 1 36 ? 6.277 -22.875 -12.992 1 95.75 36 ARG B C 1
ATOM 1546 O O . ARG B 1 36 ? 6.098 -23.531 -14.023 1 95.75 36 ARG B O 1
ATOM 1553 N N . ASN B 1 37 ? 7.211 -23.094 -12.086 1 95.69 37 ASN B N 1
ATOM 1554 C CA . ASN B 1 37 ? 8.195 -24.156 -12.25 1 95.69 37 ASN B CA 1
ATOM 1555 C C . ASN B 1 37 ? 7.836 -25.391 -11.438 1 95.69 37 ASN B C 1
ATOM 1557 O O . ASN B 1 37 ? 7.637 -25.312 -10.227 1 95.69 37 ASN B O 1
ATOM 1561 N N . PHE B 1 38 ? 7.77 -26.578 -12.141 1 95.31 38 PHE B N 1
ATOM 1562 C CA . PHE B 1 38 ? 7.426 -27.828 -11.461 1 95.31 38 PHE B CA 1
ATOM 1563 C C . PHE B 1 38 ? 8.578 -28.828 -11.547 1 95.31 38 PHE B C 1
ATOM 1565 O O . PHE B 1 38 ? 8.367 -30.031 -11.414 1 95.31 38 PHE B O 1
ATOM 1572 N N . LYS B 1 39 ? 9.758 -28.391 -11.703 1 93.19 39 LYS B N 1
ATOM 1573 C CA . LYS B 1 39 ? 10.914 -29.25 -11.914 1 93.19 39 LYS B CA 1
ATOM 1574 C C . LYS B 1 39 ? 11.188 -30.125 -10.695 1 93.19 39 LYS B C 1
ATOM 1576 O O . LYS B 1 39 ? 11.727 -31.219 -10.812 1 93.19 39 LYS B O 1
ATOM 1581 N N . HIS B 1 40 ? 10.844 -29.656 -9.578 1 92.12 40 HIS B N 1
ATOM 1582 C CA . HIS B 1 40 ? 11.117 -30.391 -8.336 1 92.12 40 HIS B CA 1
ATOM 1583 C C . HIS B 1 40 ? 10.188 -31.578 -8.188 1 92.12 40 HIS B C 1
ATOM 1585 O O . HIS B 1 40 ? 10.406 -32.438 -7.328 1 92.12 40 HIS B O 1
ATOM 1591 N N . LEU B 1 41 ? 9.172 -31.641 -8.969 1 91.31 41 LEU B N 1
ATOM 1592 C CA . LEU B 1 41 ? 8.203 -32.719 -8.891 1 91.31 41 LEU B CA 1
ATOM 1593 C C . LEU B 1 41 ? 8.484 -33.781 -9.969 1 91.31 41 LEU B C 1
ATOM 1595 O O . LEU B 1 41 ? 8.867 -33.438 -11.086 1 91.31 41 LEU B O 1
ATOM 1599 N N . ASN B 1 42 ? 8.32 -34.969 -9.57 1 90.38 42 ASN B N 1
ATOM 1600 C CA . ASN B 1 42 ? 8.461 -36.062 -10.547 1 90.38 42 ASN B CA 1
ATOM 1601 C C . ASN B 1 42 ? 7.164 -36.312 -11.305 1 90.38 42 ASN B C 1
ATOM 1603 O O . ASN B 1 42 ? 6.539 -37.375 -11.148 1 90.38 42 ASN B O 1
ATOM 1607 N N . LEU B 1 43 ? 6.789 -35.375 -12.164 1 94 43 LEU B N 1
ATOM 1608 C CA . LEU B 1 43 ? 5.562 -35.406 -12.953 1 94 43 LEU B CA 1
ATOM 1609 C C . LEU B 1 43 ? 5.852 -35.125 -14.422 1 94 43 LEU B C 1
ATOM 1611 O O . LEU B 1 43 ? 6.852 -34.469 -14.75 1 94 43 LEU B O 1
ATOM 1615 N N . ASP B 1 44 ? 4.992 -35.688 -15.211 1 93.44 44 ASP B N 1
ATOM 1616 C CA . ASP B 1 44 ? 5.047 -35.375 -16.641 1 93.44 44 ASP B CA 1
ATOM 1617 C C . ASP B 1 44 ? 3.826 -34.594 -17.094 1 93.44 44 ASP B C 1
ATOM 1619 O O . ASP B 1 44 ? 2.693 -34.906 -16.734 1 93.44 44 ASP B O 1
ATOM 1623 N N . PHE B 1 45 ? 4.113 -33.562 -17.859 1 95.94 45 PHE B N 1
ATOM 1624 C CA . PHE B 1 45 ? 3.062 -32.688 -18.359 1 95.94 45 PHE B CA 1
ATOM 1625 C C . PHE B 1 45 ? 2.936 -32.812 -19.875 1 95.94 45 PHE B C 1
ATOM 1627 O O . PHE B 1 45 ? 3.934 -32.75 -20.594 1 95.94 45 PHE B O 1
ATOM 1634 N N . GLN B 1 46 ? 1.703 -33 -20.344 1 94.81 46 GLN B N 1
ATOM 1635 C CA . GLN B 1 46 ? 1.472 -33.094 -21.766 1 94.81 46 GLN B CA 1
ATOM 1636 C C . GLN B 1 46 ? 0.222 -32.344 -22.188 1 94.81 46 GLN B C 1
ATOM 1638 O O . GLN B 1 46 ? -0.812 -32.406 -21.516 1 94.81 46 GLN B O 1
ATOM 1643 N N . LEU B 1 47 ? 0.38 -31.609 -23.266 1 96.06 47 LEU B N 1
ATOM 1644 C CA . LEU B 1 47 ? -0.783 -30.953 -23.844 1 96.06 47 LEU B CA 1
ATOM 1645 C C . LEU B 1 47 ? -1.462 -31.844 -24.875 1 96.06 47 LEU B C 1
ATOM 1647 O O . LEU B 1 47 ? -0.797 -32.406 -25.75 1 96.06 47 LEU B O 1
ATOM 1651 N N . GLN B 1 48 ? -2.697 -31.906 -24.719 1 95.12 48 GLN B N 1
ATOM 1652 C CA . GLN B 1 48 ? -3.484 -32.719 -25.641 1 95.12 48 GLN B CA 1
ATOM 1653 C C . GLN B 1 48 ? -4.562 -31.891 -26.328 1 95.12 48 GLN B C 1
ATOM 1655 O O . GLN B 1 48 ? -4.773 -30.734 -25.984 1 95.12 48 GLN B O 1
ATOM 1660 N N . GLU B 1 49 ? -5.207 -32.5 -27.453 1 93.62 49 GLU B N 1
ATOM 1661 C CA . GLU B 1 49 ? -6.332 -31.891 -28.156 1 93.62 49 GLU B CA 1
ATOM 1662 C C . GLU B 1 49 ? -5.988 -30.5 -28.656 1 93.62 49 GLU B C 1
ATOM 1664 O O . GLU B 1 49 ? -6.746 -29.547 -28.422 1 93.62 49 GLU B O 1
ATOM 1669 N N . GLY B 1 50 ? -4.844 -30.266 -29.219 1 90.75 50 GLY B N 1
ATOM 1670 C CA . GLY B 1 50 ? -4.422 -29 -29.812 1 90.75 50 GLY B CA 1
ATOM 1671 C C . GLY B 1 50 ? -4.172 -27.922 -28.766 1 90.75 50 GLY B C 1
ATOM 1672 O O . GLY B 1 50 ? -4.379 -26.75 -29.031 1 90.75 50 GLY B O 1
ATOM 1673 N N . GLY B 1 51 ? -3.959 -28.406 -27.547 1 91.69 51 GLY B N 1
ATOM 1674 C CA . GLY B 1 51 ? -3.621 -27.453 -26.516 1 91.69 51 GLY B CA 1
ATOM 1675 C C . GLY B 1 51 ? -4.793 -27.109 -25.609 1 91.69 51 GLY B C 1
ATOM 1676 O O . GLY B 1 51 ? -4.703 -26.203 -24.781 1 91.69 51 GLY B O 1
ATOM 1677 N N . ARG B 1 52 ? -5.871 -27.891 -25.734 1 94.5 52 ARG B N 1
ATOM 1678 C CA . ARG B 1 52 ? -7.074 -27.547 -24.984 1 94.5 52 ARG B CA 1
ATOM 1679 C C . ARG B 1 52 ? -7.227 -28.453 -23.766 1 94.5 52 ARG B C 1
ATOM 1681 O O . ARG B 1 52 ? -8.172 -28.297 -22.984 1 94.5 52 ARG B O 1
ATOM 1688 N N . LYS B 1 53 ? -6.293 -29.375 -23.641 1 96.56 53 LYS B N 1
ATOM 1689 C CA . LYS B 1 53 ? -6.305 -30.281 -22.516 1 96.56 53 LYS B CA 1
ATOM 1690 C C . LYS B 1 53 ? -4.895 -30.531 -21.984 1 96.56 53 LYS B C 1
ATOM 1692 O O . LYS B 1 53 ? -3.963 -30.75 -22.766 1 96.56 53 LYS B O 1
ATOM 1697 N N . LEU B 1 54 ? -4.762 -30.438 -20.641 1 97.25 54 LEU B N 1
ATOM 1698 C CA . LEU B 1 54 ? -3.486 -30.734 -20 1 97.25 54 LEU B CA 1
ATOM 1699 C C . LEU B 1 54 ? -3.549 -32.062 -19.25 1 97.25 54 LEU B C 1
ATOM 1701 O O . LEU B 1 54 ? -4.457 -32.281 -18.438 1 97.25 54 LEU B O 1
ATOM 1705 N N . LYS B 1 55 ? -2.662 -32.875 -19.562 1 96.25 55 LYS B N 1
ATOM 1706 C CA . LYS B 1 55 ? -2.549 -34.188 -18.891 1 96.25 55 LYS B CA 1
ATOM 1707 C C . LYS B 1 55 ? -1.312 -34.219 -18 1 96.25 55 LYS B C 1
ATOM 1709 O O . LYS B 1 55 ? -0.219 -33.844 -18.422 1 96.25 55 LYS B O 1
ATOM 1714 N N . VAL B 1 56 ? -1.494 -34.656 -16.797 1 95.69 56 VAL B N 1
ATOM 1715 C CA . VAL B 1 56 ? -0.401 -34.812 -15.852 1 95.69 56 VAL B CA 1
ATOM 1716 C C . VAL B 1 56 ? -0.279 -36.281 -15.445 1 95.69 56 VAL B C 1
ATOM 1718 O O . VAL B 1 56 ? -1.256 -36.875 -15.008 1 95.69 56 VAL B O 1
ATOM 1721 N N . ASP B 1 57 ? 0.962 -36.75 -15.57 1 93.69 57 ASP B N 1
ATOM 1722 C CA . ASP B 1 57 ? 1.204 -38.156 -15.297 1 93.69 57 ASP B CA 1
ATOM 1723 C C . ASP B 1 57 ? 2.256 -38.344 -14.203 1 93.69 57 ASP B C 1
ATOM 1725 O O . ASP B 1 57 ? 3.188 -37.531 -14.094 1 93.69 57 ASP B O 1
ATOM 1729 N N . ALA B 1 58 ? 2.045 -39.312 -13.469 1 91.31 58 ALA B N 1
ATOM 1730 C CA . ALA B 1 58 ? 3.061 -39.781 -12.539 1 91.31 58 ALA B CA 1
ATOM 1731 C C . ALA B 1 58 ? 3.201 -41.312 -12.633 1 91.31 58 ALA B C 1
ATOM 1733 O O . ALA B 1 58 ? 2.201 -42.031 -12.656 1 91.31 58 ALA B O 1
ATOM 1734 N N . TRP B 1 59 ? 4.395 -41.562 -12.688 1 86.75 59 TRP B N 1
ATOM 1735 C CA . TRP B 1 59 ? 4.652 -43 -12.773 1 86.75 59 TRP B CA 1
ATOM 1736 C C . TRP B 1 59 ? 4.844 -43.594 -11.383 1 86.75 59 TRP B C 1
ATOM 1738 O O . TRP B 1 59 ? 5.363 -42.938 -10.477 1 86.75 59 TRP B O 1
ATOM 1748 N N . PHE B 1 60 ? 4.473 -44.906 -11.195 1 81.19 60 PHE B N 1
ATOM 1749 C CA . PHE B 1 60 ? 4.516 -45.625 -9.922 1 81.19 60 PHE B CA 1
ATOM 1750 C C . PHE B 1 60 ? 3.752 -44.844 -8.852 1 81.19 60 PHE B C 1
ATOM 1752 O O . PHE B 1 60 ? 4.324 -44.469 -7.828 1 81.19 60 PHE B O 1
ATOM 1759 N N . GLY B 1 61 ? 2.6 -44.719 -9.117 1 70.5 61 GLY B N 1
ATOM 1760 C CA . GLY B 1 61 ? 1.724 -43.875 -8.336 1 70.5 61 GLY B CA 1
ATOM 1761 C C . GLY B 1 61 ? 1.601 -44.312 -6.887 1 70.5 61 GLY B C 1
ATOM 1762 O O . GLY B 1 61 ? 1.354 -45.469 -6.609 1 70.5 61 GLY B O 1
ATOM 1763 N N . THR B 1 62 ? 2.127 -43.625 -6.031 1 83.5 62 THR B N 1
ATOM 1764 C CA . THR B 1 62 ? 1.892 -43.719 -4.598 1 83.5 62 THR B CA 1
ATOM 1765 C C . THR B 1 62 ? 0.945 -42.625 -4.117 1 83.5 62 THR B C 1
ATOM 1767 O O . THR B 1 62 ? 0.53 -41.781 -4.902 1 83.5 62 THR B O 1
ATOM 1770 N N . ARG B 1 63 ? 0.48 -42.781 -2.984 1 82.56 63 ARG B N 1
ATOM 1771 C CA . ARG B 1 63 ? -0.362 -41.75 -2.408 1 82.56 63 ARG B CA 1
ATOM 1772 C C . ARG B 1 63 ? 0.301 -40.375 -2.529 1 82.56 63 ARG B C 1
ATOM 1774 O O . ARG B 1 63 ? -0.366 -39.375 -2.82 1 82.56 63 ARG B O 1
ATOM 1781 N N . LYS B 1 64 ? 1.548 -40.438 -2.326 1 85.31 64 LYS B N 1
ATOM 1782 C CA . LYS B 1 64 ? 2.311 -39.188 -2.393 1 85.31 64 LYS B CA 1
ATOM 1783 C C . LYS B 1 64 ? 2.338 -38.656 -3.814 1 85.31 64 LYS B C 1
ATOM 1785 O O . LYS B 1 64 ? 2.225 -37.438 -4.02 1 85.31 64 LYS B O 1
ATOM 1790 N N . THR B 1 65 ? 2.428 -39.531 -4.676 1 86 65 THR B N 1
ATOM 1791 C CA . THR B 1 65 ? 2.5 -39.125 -6.078 1 86 65 THR B CA 1
ATOM 1792 C C . THR B 1 65 ? 1.156 -38.594 -6.551 1 86 65 THR B C 1
ATOM 1794 O O . THR B 1 65 ? 1.107 -37.594 -7.309 1 86 65 THR B O 1
ATOM 1797 N N . MET B 1 66 ? 0.145 -39.219 -6.109 1 88.44 66 MET B N 1
ATOM 1798 C CA . MET B 1 66 ? -1.189 -38.719 -6.461 1 88.44 66 MET B CA 1
ATOM 1799 C C . MET B 1 66 ? -1.432 -37.344 -5.91 1 88.44 66 MET B C 1
ATOM 1801 O O . MET B 1 66 ? -2.049 -36.5 -6.574 1 88.44 66 MET B O 1
ATOM 1805 N N . ALA B 1 67 ? -0.943 -37.125 -4.742 1 92.75 67 ALA B N 1
ATOM 1806 C CA . ALA B 1 67 ? -1.061 -35.812 -4.121 1 92.75 67 ALA B CA 1
ATOM 1807 C C . ALA B 1 67 ? -0.313 -34.781 -4.93 1 92.75 67 ALA B C 1
ATOM 1809 O O . ALA B 1 67 ? -0.784 -33.625 -5.074 1 92.75 67 ALA B O 1
ATOM 1810 N N . ALA B 1 68 ? 0.774 -35.188 -5.422 1 93.25 68 ALA B N 1
ATOM 1811 C CA . ALA B 1 68 ? 1.59 -34.281 -6.207 1 93.25 68 ALA B CA 1
ATOM 1812 C C . ALA B 1 68 ? 0.88 -33.875 -7.496 1 93.25 68 ALA B C 1
ATOM 1814 O O . ALA B 1 68 ? 0.967 -32.719 -7.93 1 93.25 68 ALA B O 1
ATOM 1815 N N . ILE B 1 69 ? 0.225 -34.844 -8.086 1 93.88 69 ILE B N 1
ATOM 1816 C CA . ILE B 1 69 ? -0.534 -34.562 -9.305 1 93.88 69 ILE B CA 1
ATOM 1817 C C . ILE B 1 69 ? -1.626 -33.531 -9.008 1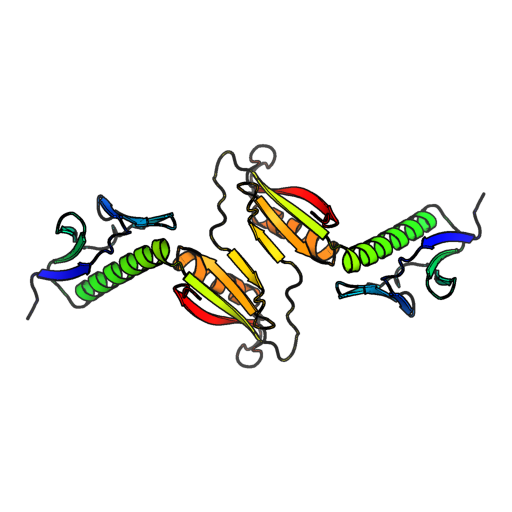 93.88 69 ILE B C 1
ATOM 1819 O O . ILE B 1 69 ? -1.775 -32.562 -9.734 1 93.88 69 ILE B O 1
ATOM 1823 N N . ARG B 1 70 ? -2.311 -33.812 -7.953 1 94.06 70 ARG B N 1
ATOM 1824 C CA . ARG B 1 70 ? -3.4 -32.906 -7.57 1 94.06 70 ARG B CA 1
ATOM 1825 C C . ARG B 1 70 ? -2.883 -31.5 -7.277 1 94.06 70 ARG B C 1
ATOM 1827 O O . ARG B 1 70 ? -3.512 -30.516 -7.656 1 94.06 70 ARG B O 1
ATOM 1834 N N . THR B 1 71 ? -1.794 -31.484 -6.648 1 94.38 71 THR B N 1
ATOM 1835 C CA . THR B 1 71 ? -1.17 -30.219 -6.324 1 94.38 71 THR B CA 1
ATOM 1836 C C . THR B 1 71 ? -0.786 -29.453 -7.594 1 94.38 71 THR B C 1
ATOM 1838 O O . THR B 1 71 ? -1.054 -28.266 -7.715 1 94.38 71 THR B O 1
ATOM 1841 N N . ALA B 1 72 ? -0.195 -30.172 -8.484 1 95.5 72 ALA B N 1
ATOM 1842 C CA . ALA B 1 72 ? 0.227 -29.547 -9.734 1 95.5 72 ALA B CA 1
ATOM 1843 C C . ALA B 1 72 ? -0.971 -29 -10.508 1 95.5 72 ALA B C 1
ATOM 1845 O O . ALA B 1 72 ? -0.935 -27.875 -11 1 95.5 72 ALA B O 1
ATOM 1846 N N . ILE B 1 73 ? -1.988 -29.812 -10.516 1 95.69 73 ILE B N 1
ATOM 1847 C CA . ILE B 1 73 ? -3.195 -29.406 -11.227 1 95.69 73 ILE B CA 1
ATOM 1848 C C . ILE B 1 73 ? -3.793 -28.172 -10.562 1 95.69 73 ILE B C 1
ATOM 1850 O O . ILE B 1 73 ? -4.219 -27.234 -11.242 1 95.69 73 ILE B O 1
ATOM 1854 N N . SER B 1 74 ? -3.816 -28.156 -9.281 1 96 74 SER B N 1
ATOM 1855 C CA . SER B 1 74 ? -4.324 -27.016 -8.531 1 96 74 SER B CA 1
ATOM 1856 C C . SER B 1 74 ? -3.537 -25.75 -8.852 1 96 74 SER B C 1
ATOM 1858 O O . SER B 1 74 ? -4.121 -24.672 -9.039 1 96 74 SER B O 1
ATOM 1860 N N . HIS B 1 75 ? -2.262 -25.891 -8.922 1 96.62 75 HIS B N 1
ATOM 1861 C CA . HIS B 1 75 ? -1.41 -24.75 -9.242 1 96.62 75 HIS B CA 1
ATOM 1862 C C . HIS B 1 75 ? -1.694 -24.219 -10.641 1 96.62 75 HIS B C 1
ATOM 1864 O O . HIS B 1 75 ? -1.777 -23 -10.852 1 96.62 75 HIS B O 1
ATOM 1870 N N . VAL B 1 76 ? -1.856 -25.078 -11.555 1 96.56 76 VAL B N 1
ATOM 1871 C CA . VAL B 1 76 ? -2.133 -24.656 -12.922 1 96.56 76 VAL B CA 1
ATOM 1872 C C . VAL B 1 76 ? -3.51 -23.984 -12.984 1 96.56 76 VAL B C 1
ATOM 1874 O O . VAL B 1 76 ? -3.688 -22.984 -13.672 1 96.56 76 VAL B O 1
ATOM 1877 N N . GLN B 1 77 ? -4.402 -24.594 -12.266 1 96.75 77 GLN B N 1
ATOM 1878 C CA . GLN B 1 77 ? -5.73 -24 -12.188 1 96.75 77 GLN B CA 1
ATOM 1879 C C . GLN B 1 77 ? -5.668 -22.578 -11.641 1 96.75 77 GLN B C 1
ATOM 1881 O O . GLN B 1 77 ? -6.371 -21.688 -12.133 1 96.75 77 GLN B O 1
ATOM 1886 N N . ASN B 1 78 ? -4.859 -22.359 -10.688 1 96.62 78 ASN B N 1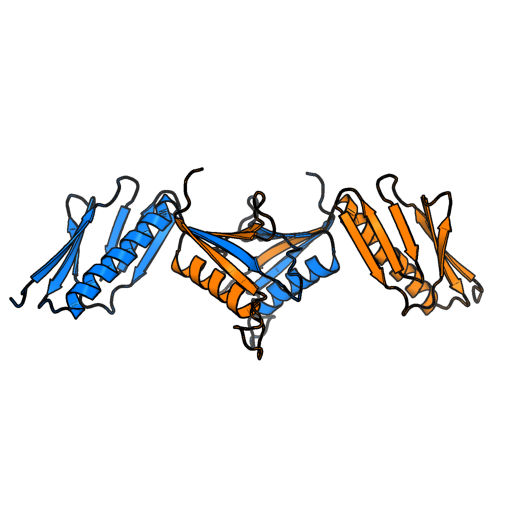
ATOM 1887 C CA . ASN B 1 78 ? -4.668 -21.031 -10.125 1 96.62 78 ASN B CA 1
ATOM 1888 C C . ASN B 1 78 ? -4.07 -20.078 -11.148 1 96.62 78 ASN B C 1
ATOM 1890 O O . ASN B 1 78 ? -4.426 -18.891 -11.188 1 96.62 78 ASN B O 1
ATOM 1894 N N . LEU B 1 79 ? -3.141 -20.594 -11.93 1 97.5 79 LEU B N 1
ATOM 1895 C CA . LEU B 1 79 ? -2.572 -19.766 -12.992 1 97.5 79 LEU B CA 1
ATOM 1896 C C . LEU B 1 79 ? -3.652 -19.328 -13.969 1 97.5 79 LEU B C 1
ATOM 1898 O O . LEU B 1 79 ? -3.713 -18.156 -14.352 1 97.5 79 LEU B O 1
ATOM 1902 N N . ILE B 1 80 ? -4.473 -20.25 -14.305 1 96.94 80 ILE B N 1
ATOM 1903 C CA . ILE B 1 80 ? -5.535 -19.969 -15.266 1 96.94 80 ILE B CA 1
ATOM 1904 C C . ILE B 1 80 ? -6.5 -18.938 -14.68 1 96.94 80 ILE B C 1
ATOM 1906 O O . ILE B 1 80 ? -6.855 -17.969 -15.336 1 96.94 80 ILE B O 1
ATOM 1910 N N . THR B 1 81 ? -6.883 -19.156 -13.484 1 96.94 81 THR B N 1
ATOM 1911 C CA . THR B 1 81 ? -7.77 -18.203 -12.812 1 96.94 81 THR B CA 1
ATOM 1912 C C . THR B 1 81 ? -7.129 -16.828 -12.734 1 96.94 81 THR B C 1
ATOM 1914 O O . THR B 1 81 ? -7.797 -15.812 -12.945 1 96.94 81 THR B O 1
ATOM 1917 N N . GLY B 1 82 ? -5.902 -16.812 -12.5 1 96.69 82 GLY B N 1
ATOM 1918 C CA . GLY B 1 82 ? -5.164 -15.562 -12.391 1 96.69 82 GLY B CA 1
ATOM 1919 C C . GLY B 1 82 ? -5.184 -14.742 -13.672 1 96.69 82 GLY B C 1
ATOM 1920 O O . GLY B 1 82 ? -5.379 -13.531 -13.633 1 96.69 82 GLY B O 1
ATOM 1921 N N . VAL B 1 83 ? -5.082 -15.414 -14.781 1 97.06 83 VAL B N 1
ATOM 1922 C CA . VAL B 1 83 ? -4.941 -14.68 -16.031 1 97.06 83 VAL B CA 1
ATOM 1923 C C . VAL B 1 83 ? -6.316 -14.461 -16.672 1 97.06 83 VAL B C 1
ATOM 1925 O O . VAL B 1 83 ? -6.434 -13.812 -17.703 1 97.06 83 VAL B O 1
ATOM 1928 N N . THR B 1 84 ? -7.371 -15 -16.047 1 96.06 84 THR B N 1
ATOM 1929 C CA . THR B 1 84 ? -8.719 -14.805 -16.578 1 96.06 84 THR B CA 1
ATOM 1930 C C . THR B 1 84 ? -9.547 -13.914 -15.664 1 96.06 84 THR B C 1
ATOM 1932 O O . THR B 1 84 ? -10.25 -13.016 -16.125 1 96.06 84 THR B O 1
ATOM 1935 N N . LYS B 1 85 ? -9.422 -14.086 -14.352 1 95.44 85 LYS B N 1
ATOM 1936 C CA . LYS B 1 85 ? -10.25 -13.367 -13.391 1 95.44 85 LYS B CA 1
ATOM 1937 C C . LYS B 1 85 ? -9.398 -12.547 -12.43 1 95.44 85 LYS B C 1
ATOM 1939 O O . LYS B 1 85 ? -9.719 -11.391 -12.141 1 95.44 85 LYS B O 1
ATOM 1944 N N . GLY B 1 86 ? -8.391 -13.141 -11.992 1 95.75 86 GLY B N 1
ATOM 1945 C CA . GLY B 1 86 ? -7.594 -12.547 -10.93 1 95.75 86 GLY B CA 1
ATOM 1946 C C . GLY B 1 86 ? -8.039 -12.969 -9.539 1 95.75 86 GLY B C 1
ATOM 1947 O O . GLY B 1 86 ? -8.953 -13.789 -9.398 1 95.75 86 GLY B O 1
ATOM 1948 N N . PHE B 1 87 ? -7.324 -12.531 -8.602 1 96.44 87 PHE B N 1
ATOM 1949 C CA . PHE B 1 87 ? -7.625 -12.891 -7.219 1 96.44 87 PHE B CA 1
ATOM 1950 C C . PHE B 1 87 ? -7.844 -11.641 -6.367 1 96.44 87 PHE B C 1
ATOM 1952 O O . PHE B 1 87 ? -7.23 -10.602 -6.617 1 96.44 87 PHE B O 1
ATOM 1959 N N . ARG B 1 88 ? -8.711 -11.789 -5.422 1 95.62 88 ARG B N 1
ATOM 1960 C CA . ARG B 1 88 ? -9.039 -10.695 -4.516 1 95.62 88 ARG B CA 1
ATOM 1961 C C . ARG B 1 88 ? -9.086 -11.172 -3.068 1 95.62 88 ARG B C 1
ATOM 1963 O O . ARG B 1 88 ? -9.719 -12.18 -2.764 1 95.62 88 ARG B O 1
ATOM 1970 N N . TYR B 1 89 ? -8.367 -10.477 -2.264 1 96.31 89 TYR B N 1
ATOM 1971 C CA . TYR B 1 89 ? -8.453 -10.648 -0.818 1 96.31 89 TYR B CA 1
ATOM 1972 C C . TYR B 1 89 ? -9.023 -9.406 -0.148 1 96.31 89 TYR B C 1
ATOM 1974 O O . TYR B 1 89 ? -8.609 -8.289 -0.456 1 96.31 89 TYR B O 1
ATOM 1982 N N . LYS B 1 90 ? -9.945 -9.586 0.72 1 95.62 90 LYS B N 1
ATOM 1983 C CA . LYS B 1 90 ? -10.445 -8.5 1.562 1 95.62 90 LYS B CA 1
ATOM 1984 C C . LYS B 1 90 ? -9.945 -8.648 2.996 1 95.62 90 LYS B C 1
ATOM 1986 O O . LYS B 1 90 ? -9.914 -9.758 3.539 1 95.62 90 LYS B O 1
ATOM 1991 N N . MET B 1 91 ? -9.523 -7.605 3.539 1 95.81 91 MET B N 1
ATOM 1992 C CA . MET B 1 91 ? -9.023 -7.613 4.91 1 95.81 91 MET B CA 1
ATOM 1993 C C . MET B 1 91 ? -9.766 -6.59 5.766 1 95.81 91 MET B C 1
ATOM 1995 O O . MET B 1 91 ? -9.938 -5.441 5.359 1 95.81 91 MET B O 1
ATOM 1999 N N . ARG B 1 92 ? -10.086 -6.988 6.926 1 95.12 92 ARG B N 1
ATOM 2000 C CA . ARG B 1 92 ? -10.82 -6.129 7.844 1 95.12 92 ARG B CA 1
ATOM 2001 C C . ARG B 1 92 ? -9.938 -5.676 9 1 95.12 92 ARG B C 1
ATOM 2003 O O . ARG B 1 92 ? -9.109 -6.445 9.492 1 95.12 92 ARG B O 1
ATOM 2010 N N . PHE B 1 93 ? -10.203 -4.395 9.352 1 92.88 93 PHE B N 1
ATOM 2011 C CA . PHE B 1 93 ? -9.578 -3.889 10.562 1 92.88 93 PHE B CA 1
ATOM 2012 C C . PHE B 1 93 ? -10.367 -4.312 11.797 1 92.88 93 PHE B C 1
ATOM 2014 O O . PHE B 1 93 ? -11.539 -3.965 11.945 1 92.88 93 PHE B O 1
ATOM 2021 N N . VAL B 1 94 ? -9.758 -5.098 12.656 1 90.62 94 VAL B N 1
ATOM 2022 C CA . VAL B 1 94 ? -10.383 -5.555 13.898 1 90.62 94 VAL B CA 1
ATOM 2023 C C . VAL B 1 94 ? -9.664 -4.93 15.094 1 90.62 94 VAL B C 1
ATOM 2025 O O . VAL B 1 94 ? -8.453 -5.105 15.266 1 90.62 94 VAL B O 1
ATOM 2028 N N . TYR B 1 95 ? -10.445 -4.137 15.805 1 87.88 95 TYR B N 1
ATOM 2029 C CA . TYR B 1 95 ? -9.82 -3.533 16.969 1 87.88 95 TYR B CA 1
ATOM 2030 C C . TYR B 1 95 ? -10.844 -3.297 18.078 1 87.88 95 TYR B C 1
ATOM 2032 O O . TYR B 1 95 ? -11.977 -2.896 17.797 1 87.88 95 TYR B O 1
ATOM 2040 N N . ALA B 1 96 ? -10.492 -3.676 19.297 1 85.06 96 ALA B N 1
ATOM 2041 C CA . ALA B 1 96 ? -11.297 -3.396 20.484 1 85.06 96 ALA B CA 1
ATOM 2042 C C . ALA B 1 96 ? -10.625 -2.338 21.359 1 85.06 96 ALA B C 1
ATOM 2044 O O . ALA B 1 96 ? -11.305 -1.536 22 1 85.06 96 ALA B O 1
ATOM 2045 N N . HIS B 1 97 ? -9.289 -2.264 21.281 1 85.06 97 HIS B N 1
ATOM 2046 C CA . HIS B 1 97 ? -8.523 -1.418 22.188 1 85.06 97 HIS B CA 1
ATOM 2047 C C . HIS B 1 97 ? -8.008 -0.171 21.484 1 85.06 97 HIS B C 1
ATOM 2049 O O . HIS B 1 97 ? -8.172 0.945 21.984 1 85.06 97 HIS B O 1
ATOM 2055 N N . PHE B 1 98 ? -7.359 -0.465 20.297 1 82.94 98 PHE B N 1
ATOM 2056 C CA . PHE B 1 98 ? -6.754 0.643 19.562 1 82.94 98 PHE B CA 1
ATOM 2057 C C . PHE B 1 98 ? -7.34 0.749 18.156 1 82.94 98 PHE B C 1
ATOM 2059 O O . PHE B 1 98 ? -7.207 -0.175 17.359 1 82.94 98 PHE B O 1
ATOM 2066 N N . PRO B 1 99 ? -7.855 1.902 17.875 1 85.38 99 PRO B N 1
ATOM 2067 C CA . PRO B 1 99 ? -8.422 2.066 16.531 1 85.38 99 PRO B CA 1
ATOM 2068 C C . PRO B 1 99 ? -7.371 1.983 15.43 1 85.38 99 PRO B C 1
ATOM 2070 O O . PRO B 1 99 ? -6.246 2.453 15.609 1 85.38 99 PRO B O 1
ATOM 2073 N N . ILE B 1 100 ? -7.68 1.324 14.398 1 85.81 100 ILE B N 1
ATOM 2074 C CA . ILE B 1 100 ? -6.84 1.233 13.203 1 85.81 100 ILE B CA 1
ATOM 2075 C C . ILE B 1 100 ? -7.461 2.049 12.07 1 85.81 100 ILE B C 1
ATOM 2077 O O . ILE B 1 100 ? -8.641 1.887 11.758 1 85.81 100 ILE B O 1
ATOM 2081 N N . ASN B 1 101 ? -6.633 2.951 11.547 1 81.44 101 ASN B N 1
ATOM 2082 C CA . ASN B 1 101 ? -7.129 3.77 10.445 1 81.44 101 ASN B CA 1
ATOM 2083 C C . ASN B 1 101 ? -6.164 3.77 9.266 1 81.44 101 ASN B C 1
ATOM 2085 O O . ASN B 1 101 ? -4.949 3.691 9.453 1 81.44 101 ASN B O 1
ATOM 2089 N N . ALA B 1 102 ? -6.762 3.697 8.094 1 81.75 102 ALA B N 1
ATOM 2090 C CA . ALA B 1 102 ? -5.992 3.887 6.871 1 81.75 102 ALA B CA 1
ATOM 2091 C C . ALA B 1 102 ? -6.188 5.293 6.309 1 81.75 102 ALA B C 1
ATOM 2093 O O . ALA B 1 102 ? -7.285 5.641 5.863 1 81.75 102 ALA B O 1
ATOM 2094 N N . SER B 1 103 ? -5.098 6.055 6.344 1 83.12 103 SER B N 1
ATOM 2095 C CA . SER B 1 103 ? -5.266 7.469 6.02 1 83.12 103 SER B CA 1
ATOM 2096 C C . SER B 1 103 ? -4.691 7.793 4.645 1 83.12 103 SER B C 1
ATOM 2098 O O . SER B 1 103 ? -4.988 8.844 4.078 1 83.12 103 SER B O 1
ATOM 2100 N N . ILE B 1 104 ? -3.934 6.898 4.051 1 87.12 104 ILE B N 1
ATOM 2101 C CA . ILE B 1 104 ? -3.27 7.176 2.781 1 87.12 104 ILE B CA 1
ATOM 2102 C C . ILE B 1 104 ? -3.713 6.156 1.733 1 87.12 104 ILE B C 1
ATOM 2104 O O . ILE B 1 104 ? -3.805 4.961 2.021 1 87.12 104 ILE B O 1
ATOM 2108 N N . THR B 1 105 ? -4.035 6.621 0.591 1 86 105 THR B N 1
ATOM 2109 C CA . THR B 1 105 ? -4.355 5.75 -0.535 1 86 105 THR B CA 1
ATOM 2110 C C . THR B 1 105 ? -3.178 5.66 -1.499 1 86 105 THR B C 1
ATOM 2112 O O . THR B 1 105 ? -2.568 6.672 -1.842 1 86 105 THR B O 1
ATOM 2115 N N . ILE B 1 106 ? -2.887 4.508 -1.882 1 87.38 106 ILE B N 1
ATOM 2116 C CA . ILE B 1 106 ? -1.801 4.281 -2.83 1 87.38 106 ILE B CA 1
ATOM 2117 C C . ILE B 1 106 ? -2.33 3.529 -4.051 1 87.38 106 ILE B C 1
ATOM 2119 O O . ILE B 1 106 ? -2.904 2.447 -3.92 1 87.38 106 ILE B O 1
ATOM 2123 N N . LEU B 1 107 ? -2.072 4.141 -5.18 1 84.62 107 LEU B N 1
ATOM 2124 C CA . LEU B 1 107 ? -2.551 3.535 -6.418 1 84.62 107 LEU B CA 1
ATOM 2125 C C . LEU B 1 107 ? -1.479 3.598 -7.504 1 84.62 107 LEU B C 1
ATOM 2127 O O . LEU B 1 107 ? -0.654 4.512 -7.516 1 84.62 107 LEU B O 1
ATOM 2131 N N . ARG B 1 108 ? -1.603 2.646 -8.359 1 86.25 108 ARG B N 1
ATOM 2132 C CA . ARG B 1 108 ? -0.777 2.723 -9.562 1 86.25 108 ARG B CA 1
ATOM 2133 C C . ARG B 1 108 ? -1.309 3.779 -10.523 1 86.25 108 ARG B C 1
ATOM 2135 O O . ARG B 1 108 ? -2.52 3.895 -10.719 1 86.25 108 ARG B O 1
ATOM 2142 N N . SER B 1 109 ? -0.38 4.469 -11.023 1 86.88 109 SER B N 1
ATOM 2143 C CA . SER B 1 109 ? -0.785 5.465 -12.008 1 86.88 109 SER B CA 1
ATOM 2144 C C . SER B 1 109 ? -1.283 4.805 -13.289 1 86.88 109 SER B C 1
ATOM 2146 O O . SER B 1 109 ? -0.688 3.836 -13.766 1 86.88 109 SER B O 1
ATOM 2148 N N . GLU B 1 110 ? -2.371 5.23 -13.75 1 80.19 110 GLU B N 1
ATOM 2149 C CA . GLU B 1 110 ? -2.895 4.715 -15.008 1 80.19 110 GLU B CA 1
ATOM 2150 C C . GLU B 1 110 ? -2.209 5.375 -16.203 1 80.19 110 GLU B C 1
ATOM 2152 O O . GLU B 1 110 ? -2.096 4.773 -17.266 1 80.19 110 GLU B O 1
ATOM 2157 N N . LYS B 1 111 ? -1.745 6.551 -15.953 1 84.19 111 LYS B N 1
ATOM 2158 C CA . LYS B 1 111 ? -1.242 7.363 -17.047 1 84.19 111 LYS B CA 1
ATOM 2159 C C . LYS B 1 111 ? 0.255 7.152 -17.25 1 84.19 111 LYS B C 1
ATOM 2161 O O . LYS B 1 111 ? 0.756 7.254 -18.375 1 84.19 111 LYS B O 1
ATOM 2166 N N . VAL B 1 112 ? 0.918 6.918 -16.188 1 88.31 112 VAL B N 1
ATOM 2167 C CA . VAL B 1 112 ? 2.373 6.82 -16.25 1 88.31 112 VAL B CA 1
ATOM 2168 C C . VAL B 1 112 ? 2.818 5.438 -15.781 1 88.31 112 VAL B C 1
ATOM 2170 O O . VAL B 1 112 ? 2.498 5.023 -14.664 1 88.31 112 VAL B O 1
ATOM 2173 N N . LYS B 1 113 ? 3.566 4.754 -16.578 1 86.81 113 LYS B N 1
ATOM 2174 C CA . LYS B 1 113 ? 4.09 3.441 -16.219 1 86.81 113 LYS B CA 1
ATOM 2175 C C . LYS B 1 113 ? 5.078 3.547 -15.055 1 86.81 113 LYS B C 1
ATOM 2177 O O . LYS B 1 113 ? 5.828 4.52 -14.961 1 86.81 113 LYS B O 1
ATOM 2182 N N . ASP B 1 114 ? 5.09 2.629 -14.172 1 90.75 114 ASP B N 1
ATOM 2183 C CA . ASP B 1 114 ? 6.043 2.52 -13.07 1 90.75 114 ASP B CA 1
ATOM 2184 C C . ASP B 1 114 ? 5.941 3.721 -12.141 1 90.75 114 ASP B C 1
ATOM 2186 O O . ASP B 1 114 ? 6.957 4.324 -11.781 1 90.75 114 ASP B O 1
ATOM 2190 N N . GLU B 1 115 ? 4.762 4.047 -11.898 1 93.69 115 GLU B N 1
ATOM 2191 C CA . GLU B 1 115 ? 4.492 5.141 -10.977 1 93.69 115 GLU B CA 1
ATOM 2192 C C . GLU B 1 115 ? 3.361 4.781 -10.016 1 93.69 115 GLU B C 1
ATOM 2194 O O . GLU B 1 115 ? 2.363 4.18 -10.414 1 93.69 115 GLU B O 1
ATOM 2199 N N . ILE B 1 116 ? 3.525 5.16 -8.805 1 92.19 116 ILE B N 1
ATOM 2200 C CA . ILE B 1 116 ? 2.436 5.043 -7.84 1 92.19 116 ILE B CA 1
ATOM 2201 C C . ILE B 1 116 ? 2.078 6.426 -7.297 1 92.19 116 ILE B C 1
ATOM 2203 O O . ILE B 1 116 ? 2.928 7.316 -7.242 1 92.19 116 ILE B O 1
ATOM 2207 N N . VAL B 1 117 ? 0.846 6.562 -7.016 1 92.62 117 VAL B N 1
ATOM 2208 C CA . VAL B 1 117 ? 0.316 7.832 -6.523 1 92.62 117 VAL B CA 1
ATOM 2209 C C . VAL B 1 117 ? -0.19 7.656 -5.094 1 92.62 117 VAL B C 1
ATOM 2211 O O . VAL B 1 117 ? -0.964 6.738 -4.809 1 92.62 117 VAL B O 1
ATOM 2214 N N . LEU B 1 118 ? 0.283 8.453 -4.199 1 92.94 118 LEU B N 1
ATOM 2215 C CA . LEU B 1 118 ? -0.155 8.484 -2.807 1 92.94 118 LEU B CA 1
ATOM 2216 C C . LEU B 1 118 ? -1.038 9.695 -2.541 1 92.94 118 LEU B C 1
ATOM 2218 O O . LEU B 1 118 ? -0.628 10.836 -2.789 1 92.94 118 LEU B O 1
ATOM 2222 N N . ASP B 1 119 ? -2.184 9.461 -2.053 1 92.19 119 ASP B N 1
ATOM 2223 C CA . ASP B 1 119 ? -3.117 10.539 -1.741 1 92.19 119 ASP B CA 1
ATOM 2224 C C . ASP B 1 119 ? -3.518 10.516 -0.268 1 92.19 119 ASP B C 1
ATOM 2226 O O . ASP B 1 119 ? -3.725 9.445 0.304 1 92.19 119 ASP B O 1
ATOM 2230 N N . GLY B 1 120 ? -3.623 11.719 0.372 1 92.62 120 GLY B N 1
ATOM 2231 C CA . GLY B 1 120 ? -4.09 11.867 1.741 1 92.62 120 GLY B CA 1
ATOM 2232 C C . GLY B 1 120 ? -4.312 13.312 2.141 1 92.62 120 GLY B C 1
ATOM 2233 O O . GLY B 1 120 ? -3.934 14.227 1.41 1 92.62 120 GLY B O 1
ATOM 2234 N N . ASN B 1 121 ? -4.902 13.438 3.289 1 92.56 121 ASN B N 1
ATOM 2235 C CA . ASN B 1 121 ? -5.215 14.789 3.746 1 92.56 121 ASN B CA 1
ATOM 2236 C C . ASN B 1 121 ? -4.098 15.352 4.613 1 92.56 121 ASN B C 1
ATOM 2238 O O . ASN B 1 121 ? -3.945 16.578 4.715 1 92.56 121 ASN B O 1
ATOM 2242 N N . ASP B 1 122 ? -3.4 14.492 5.277 1 94.12 122 ASP B N 1
ATOM 2243 C CA . ASP B 1 122 ? -2.32 14.906 6.168 1 94.12 122 ASP B CA 1
ATOM 2244 C C . ASP B 1 122 ? -0.964 14.805 5.473 1 94.12 122 ASP B C 1
ATOM 2246 O O . ASP B 1 122 ? -0.463 13.703 5.234 1 94.12 122 ASP B O 1
ATOM 2250 N N . ILE B 1 123 ? -0.403 15.953 5.188 1 93.81 123 ILE B N 1
ATOM 2251 C CA . ILE B 1 123 ? 0.832 16 4.41 1 93.81 123 ILE B CA 1
ATOM 2252 C C . ILE B 1 123 ? 1.923 15.211 5.125 1 93.81 123 ILE B C 1
ATOM 2254 O O . ILE B 1 123 ? 2.771 14.586 4.484 1 93.81 123 ILE B O 1
ATOM 2258 N N . GLU B 1 124 ? 1.965 15.289 6.43 1 93.44 124 GLU B N 1
ATOM 2259 C CA . GLU B 1 124 ? 2.99 14.57 7.184 1 93.44 124 GLU B CA 1
ATOM 2260 C C . GLU B 1 124 ? 2.871 13.062 6.98 1 93.44 124 GLU B C 1
ATOM 2262 O O . GLU B 1 124 ? 3.877 12.375 6.793 1 93.44 124 GLU B O 1
ATOM 2267 N N . LEU B 1 125 ? 1.657 12.602 6.98 1 92.94 125 LEU B N 1
ATOM 2268 C CA . LEU B 1 125 ? 1.437 11.172 6.789 1 92.94 125 LEU B CA 1
ATOM 2269 C C . LEU B 1 125 ? 1.78 10.758 5.367 1 92.94 125 LEU B C 1
ATOM 2271 O O . LEU B 1 125 ? 2.383 9.703 5.152 1 92.94 125 LEU B O 1
ATOM 2275 N N . VAL B 1 126 ? 1.404 11.516 4.383 1 94.94 126 VAL B N 1
ATOM 2276 C CA . VAL B 1 126 ? 1.696 11.219 2.986 1 94.94 126 VAL B CA 1
ATOM 2277 C C . VAL B 1 126 ? 3.207 11.188 2.77 1 94.94 126 VAL B C 1
ATOM 2279 O O . VAL B 1 126 ? 3.736 10.242 2.18 1 94.94 126 VAL B O 1
ATOM 2282 N N . SER B 1 127 ? 3.82 12.195 3.275 1 95.62 127 SER B N 1
ATOM 2283 C CA . SER B 1 127 ? 5.266 12.305 3.119 1 95.62 127 SER B CA 1
ATOM 2284 C C . SER B 1 127 ? 5.988 11.156 3.816 1 95.62 127 SER B C 1
ATOM 2286 O O . SER B 1 127 ? 6.926 10.578 3.262 1 95.62 127 SER B O 1
ATOM 2288 N N . ARG B 1 128 ? 5.594 10.906 4.984 1 94.81 128 ARG B N 1
ATOM 2289 C CA . ARG B 1 128 ? 6.199 9.805 5.73 1 94.81 128 ARG B CA 1
ATOM 2290 C C . ARG B 1 128 ? 6.012 8.484 5 1 94.81 128 ARG B C 1
ATOM 2292 O O . ARG B 1 128 ? 6.926 7.656 4.949 1 94.81 128 ARG B O 1
ATOM 2299 N N . SER B 1 129 ? 4.797 8.227 4.512 1 94.06 129 SER B N 1
ATOM 2300 C CA . SER B 1 129 ? 4.531 7.008 3.758 1 94.06 129 SER B CA 1
ATOM 2301 C C . SER B 1 129 ? 5.473 6.879 2.566 1 94.06 129 SER B C 1
ATOM 2303 O O . SER B 1 129 ? 6.035 5.809 2.324 1 94.06 129 SER B O 1
ATOM 2305 N N . ALA B 1 130 ? 5.633 7.949 1.876 1 95.5 130 ALA B N 1
ATOM 2306 C CA . ALA B 1 130 ? 6.539 7.949 0.73 1 95.5 130 ALA B CA 1
ATOM 2307 C C . ALA B 1 130 ? 7.969 7.652 1.161 1 95.5 130 ALA B C 1
ATOM 2309 O O . ALA B 1 130 ? 8.68 6.891 0.5 1 95.5 130 ALA B O 1
ATOM 2310 N N . ALA B 1 131 ? 8.305 8.281 2.26 1 95.38 131 ALA B N 1
ATOM 2311 C CA . ALA B 1 131 ? 9.656 8.078 2.783 1 95.38 131 ALA B CA 1
ATOM 2312 C C . ALA B 1 131 ? 9.883 6.617 3.156 1 95.38 131 ALA B C 1
ATOM 2314 O O . ALA B 1 131 ? 10.953 6.059 2.885 1 95.38 131 ALA B O 1
ATOM 2315 N N . LEU B 1 132 ? 8.922 6.035 3.785 1 92.88 132 LEU B N 1
ATOM 2316 C CA . LEU B 1 132 ? 9.023 4.637 4.188 1 92.88 132 LEU B CA 1
ATOM 2317 C C . LEU B 1 132 ? 9.156 3.73 2.969 1 92.88 132 LEU B C 1
ATOM 2319 O O . LEU B 1 132 ? 9.953 2.789 2.973 1 92.88 132 LEU B O 1
ATOM 2323 N N . ILE B 1 133 ? 8.352 3.969 1.994 1 92.31 133 ILE B N 1
ATOM 2324 C CA . ILE B 1 133 ? 8.43 3.199 0.757 1 92.31 133 ILE B CA 1
ATOM 2325 C C . ILE B 1 133 ? 9.82 3.324 0.153 1 92.31 133 ILE B C 1
ATOM 2327 O O . ILE B 1 133 ? 10.43 2.324 -0.244 1 92.31 133 ILE B O 1
ATOM 2331 N N . ASN B 1 134 ? 10.344 4.531 0.092 1 93.12 134 ASN B N 1
ATOM 2332 C CA . ASN B 1 134 ? 11.68 4.773 -0.438 1 93.12 134 ASN B CA 1
ATOM 2333 C C . ASN B 1 134 ? 12.742 4.016 0.355 1 93.12 134 ASN B C 1
ATOM 2335 O O . ASN B 1 134 ? 13.617 3.371 -0.228 1 93.12 134 ASN B O 1
ATOM 2339 N N . GLN B 1 135 ? 12.617 4.109 1.671 1 90.12 135 GLN B N 1
ATOM 2340 C CA . GLN B 1 135 ? 13.602 3.488 2.553 1 90.12 135 GLN B CA 1
ATOM 2341 C C . GLN B 1 135 ? 13.586 1.969 2.408 1 90.12 135 GLN B C 1
ATOM 2343 O O . GLN B 1 135 ? 14.633 1.33 2.396 1 90.12 135 GLN B O 1
ATOM 2348 N N . LYS B 1 136 ? 12.398 1.41 2.256 1 86.88 136 LYS B N 1
ATOM 2349 C CA . LYS B 1 136 ? 12.258 -0.041 2.189 1 86.88 136 LYS B CA 1
ATOM 2350 C C . LYS B 1 136 ? 12.75 -0.583 0.854 1 86.88 136 LYS B C 1
ATOM 2352 O O . LYS B 1 136 ? 13.219 -1.723 0.775 1 86.88 136 LYS B O 1
ATOM 2357 N N . CYS B 1 137 ? 12.656 0.195 -0.168 1 85.5 137 CYS B N 1
ATOM 2358 C CA . CYS B 1 137 ? 13.023 -0.288 -1.495 1 85.5 137 CYS B CA 1
ATOM 2359 C C . CYS B 1 137 ? 14.445 0.111 -1.849 1 85.5 137 CYS B C 1
ATOM 2361 O O . CYS B 1 137 ? 14.953 -0.243 -2.918 1 85.5 137 CYS B O 1
ATOM 2363 N N . HIS B 1 138 ? 14.953 0.897 -0.933 1 82 138 HIS B N 1
ATOM 2364 C CA . HIS B 1 138 ? 16.328 1.318 -1.172 1 82 138 HIS B CA 1
ATOM 2365 C C . HIS B 1 138 ? 17.297 0.152 -1.012 1 82 138 HIS B C 1
ATOM 2367 O O . HIS B 1 138 ? 17.156 -0.658 -0.093 1 82 138 HIS B O 1
ATOM 2373 N N . VAL B 1 139 ? 18.297 0.037 -2.016 1 76.94 139 VAL B N 1
ATOM 2374 C CA . VAL B 1 139 ? 19.297 -1.023 -1.947 1 76.94 139 VAL B CA 1
ATOM 2375 C C . VAL B 1 139 ? 20.234 -0.771 -0.771 1 76.94 139 VAL B C 1
ATOM 2377 O O . VAL B 1 139 ? 20.734 0.344 -0.594 1 76.94 139 VAL B O 1
ATOM 2380 N N . LYS B 1 140 ? 20.312 -1.701 0.006 1 75.19 140 LYS B N 1
ATOM 2381 C CA . LYS B 1 140 ? 21.172 -1.558 1.182 1 75.19 140 LYS B CA 1
ATOM 2382 C C . LYS B 1 140 ? 22.594 -2.01 0.884 1 75.19 140 LYS B C 1
ATOM 2384 O O . LYS B 1 140 ? 22.812 -2.91 0.071 1 75.19 140 LYS B O 1
ATOM 2389 N N . ASN B 1 141 ? 23.5 -1.369 1.603 1 72.69 141 ASN B N 1
ATOM 2390 C CA . ASN B 1 141 ? 24.906 -1.751 1.585 1 72.69 141 ASN B CA 1
ATOM 2391 C C . ASN B 1 141 ? 25.531 -1.527 0.211 1 72.69 141 ASN B C 1
ATOM 2393 O O . ASN B 1 141 ? 26.422 -2.277 -0.202 1 72.69 141 ASN B O 1
ATOM 2397 N N . LYS B 1 142 ? 24.828 -0.897 -0.654 1 69.69 142 LYS B N 1
ATOM 2398 C CA . LYS B 1 142 ? 25.422 -0.521 -1.932 1 69.69 142 LYS B CA 1
ATOM 2399 C C . LYS B 1 142 ? 25.531 0.996 -2.062 1 69.69 142 LYS B C 1
ATOM 2401 O O . LYS B 1 142 ? 24.812 1.735 -1.388 1 69.69 142 LYS B O 1
ATOM 2406 N N . ASP B 1 143 ? 26.562 1.389 -2.676 1 67.38 143 ASP B N 1
ATOM 2407 C CA . ASP B 1 143 ? 26.734 2.814 -2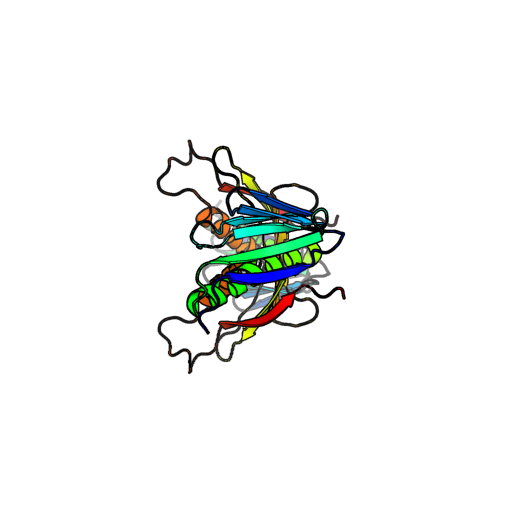.941 1 67.38 143 ASP B CA 1
ATOM 2408 C C . ASP B 1 143 ? 25.562 3.359 -3.754 1 67.38 143 ASP B C 1
ATOM 2410 O O . ASP B 1 143 ? 25.391 3.01 -4.926 1 67.38 143 ASP B O 1
ATOM 2414 N N . ILE B 1 144 ? 24.75 4.137 -3.178 1 65.69 144 ILE B N 1
ATOM 2415 C CA . ILE B 1 144 ? 23.484 4.609 -3.74 1 65.69 144 ILE B CA 1
ATOM 2416 C C . ILE B 1 144 ? 23.766 5.523 -4.93 1 65.69 144 ILE B C 1
ATOM 2418 O O . ILE B 1 144 ? 22.875 5.77 -5.754 1 65.69 144 ILE B O 1
ATOM 2422 N N . ARG B 1 145 ? 25.016 5.945 -4.965 1 64.5 145 ARG B N 1
ATOM 2423 C CA . ARG B 1 145 ? 25.359 6.797 -6.098 1 64.5 145 ARG B CA 1
ATOM 2424 C C . ARG B 1 145 ? 25.578 5.973 -7.363 1 64.5 145 ARG B C 1
ATOM 2426 O O . ARG B 1 145 ? 25.469 6.492 -8.477 1 64.5 145 ARG B O 1
ATOM 2433 N N . LYS B 1 146 ? 25.875 4.781 -7.07 1 67.44 146 LYS B N 1
ATOM 2434 C CA . LYS B 1 146 ? 26.141 3.883 -8.188 1 67.44 146 LYS B CA 1
ATOM 2435 C C . LYS B 1 146 ? 24.938 2.992 -8.484 1 67.44 146 LYS B C 1
ATOM 2437 O O . LYS B 1 146 ? 24.75 2.547 -9.617 1 67.44 146 LYS B O 1
ATOM 2442 N N . PHE B 1 147 ? 24.219 2.779 -7.422 1 76.62 147 PHE B N 1
ATOM 2443 C CA . PHE B 1 147 ? 23.078 1.887 -7.559 1 76.62 147 PHE B CA 1
ATOM 2444 C C . PHE B 1 147 ? 21.766 2.621 -7.25 1 76.62 147 PHE B C 1
ATOM 2446 O O . PHE B 1 147 ? 21.328 2.645 -6.102 1 76.62 147 PHE B O 1
ATOM 2453 N N . LEU B 1 148 ? 21.219 3.234 -8.281 1 83.06 148 LEU B N 1
ATOM 2454 C CA . LEU B 1 148 ? 20.109 4.176 -8.133 1 83.06 148 LEU B CA 1
ATOM 2455 C C . LEU B 1 148 ? 18.766 3.447 -8.172 1 83.06 148 LEU B C 1
ATOM 2457 O O . LEU B 1 148 ? 17.719 4.066 -7.988 1 83.06 148 LEU B O 1
ATOM 2461 N N . ASP B 1 149 ? 18.859 2.059 -8.211 1 88.5 149 ASP B N 1
ATOM 2462 C CA . ASP B 1 149 ? 17.578 1.35 -8.266 1 88.5 149 ASP B CA 1
ATOM 2463 C C . ASP B 1 149 ? 16.734 1.64 -7.023 1 88.5 149 ASP B C 1
ATOM 2465 O O . ASP B 1 149 ? 17.234 1.563 -5.898 1 88.5 149 ASP B O 1
ATOM 2469 N N . GLY B 1 150 ? 15.523 2.094 -7.203 1 90.25 150 GLY B N 1
ATOM 2470 C CA . GLY B 1 150 ? 14.625 2.357 -6.086 1 90.25 150 GLY B CA 1
ATOM 2471 C C . GLY B 1 150 ? 13.375 3.115 -6.492 1 90.25 150 GLY B C 1
ATOM 2472 O O . GLY B 1 150 ? 13.086 3.256 -7.68 1 90.25 150 GLY B O 1
ATOM 2473 N N . ILE B 1 151 ? 12.602 3.359 -5.559 1 93.06 151 ILE B N 1
ATOM 2474 C CA . ILE B 1 151 ? 11.391 4.148 -5.766 1 93.06 151 ILE B CA 1
ATOM 2475 C C . ILE B 1 151 ? 11.578 5.547 -5.18 1 93.06 151 ILE B C 1
ATOM 2477 O O . ILE B 1 151 ? 11.953 5.691 -4.016 1 93.06 151 ILE B O 1
ATOM 2481 N N . TYR B 1 152 ? 11.328 6.531 -6.031 1 94.75 152 TYR B N 1
ATOM 2482 C CA . TYR B 1 152 ? 11.625 7.902 -5.641 1 94.75 152 TYR B CA 1
ATOM 2483 C C . TYR B 1 152 ? 10.422 8.812 -5.867 1 94.75 152 TYR B C 1
ATOM 2485 O O . TYR B 1 152 ? 9.648 8.609 -6.809 1 94.75 152 TYR B O 1
ATOM 2493 N N . VAL B 1 153 ? 10.367 9.797 -5.008 1 96.31 153 VAL B N 1
ATOM 2494 C CA . VAL B 1 153 ? 9.32 10.797 -5.191 1 96.31 153 VAL B CA 1
ATOM 2495 C C . VAL B 1 153 ? 9.625 11.641 -6.422 1 96.31 153 VAL B C 1
ATOM 2497 O O . VAL B 1 153 ? 10.703 12.242 -6.52 1 96.31 153 VAL B O 1
ATOM 2500 N N . SER B 1 154 ? 8.773 11.656 -7.352 1 95.69 154 SER B N 1
ATOM 2501 C CA . SER B 1 154 ? 8.953 12.414 -8.586 1 95.69 154 SER B CA 1
ATOM 2502 C C . SER B 1 154 ? 8.18 13.727 -8.555 1 95.69 154 SER B C 1
ATOM 2504 O O . SER B 1 154 ? 8.547 14.688 -9.234 1 95.69 154 SER B O 1
ATOM 2506 N N . ASP B 1 155 ? 7.035 13.766 -7.879 1 95.69 155 ASP B N 1
ATOM 2507 C CA . ASP B 1 155 ? 6.191 14.945 -7.758 1 95.69 155 ASP B CA 1
ATOM 2508 C C . ASP B 1 155 ? 5.465 14.977 -6.414 1 95.69 155 ASP B C 1
ATOM 2510 O O . ASP B 1 155 ? 5.129 13.922 -5.867 1 95.69 155 ASP B O 1
ATOM 2514 N N . LYS B 1 156 ? 5.328 16.156 -5.883 1 95 156 LYS B N 1
ATOM 2515 C CA . LYS B 1 156 ? 4.605 16.297 -4.621 1 95 156 LYS B CA 1
ATOM 2516 C C . LYS B 1 156 ? 3.885 17.641 -4.551 1 95 156 LYS B C 1
ATOM 2518 O O . LYS B 1 156 ? 4.387 18.656 -5.059 1 95 156 LYS B O 1
ATOM 2523 N N . GLY B 1 157 ? 2.732 17.562 -3.979 1 93.5 157 GLY B N 1
ATOM 2524 C CA . GLY B 1 157 ? 1.986 18.797 -3.797 1 93.5 157 GLY B CA 1
ATOM 2525 C C . GLY B 1 157 ? 0.506 18.578 -3.553 1 93.5 157 GLY B C 1
ATOM 2526 O O . GLY B 1 157 ? 0.081 17.453 -3.285 1 93.5 157 GLY B O 1
ATOM 2527 N N . ALA B 1 158 ? -0.207 19.688 -3.506 1 94.06 158 ALA B N 1
ATOM 2528 C CA . ALA B 1 158 ? -1.657 19.625 -3.344 1 94.06 158 ALA B CA 1
ATOM 2529 C C . ALA B 1 158 ? -2.314 18.953 -4.543 1 94.06 158 ALA B C 1
ATOM 2531 O O . ALA B 1 158 ? -1.831 19.062 -5.672 1 94.06 158 ALA B O 1
ATOM 2532 N N . ILE B 1 159 ? -3.355 18.188 -4.254 1 92.38 159 ILE B N 1
ATOM 2533 C CA . ILE B 1 159 ? -4.094 17.531 -5.32 1 92.38 159 ILE B CA 1
ATOM 2534 C C . ILE B 1 159 ? -4.742 18.562 -6.227 1 92.38 159 ILE B C 1
ATOM 2536 O O . ILE B 1 159 ? -5.422 19.484 -5.746 1 92.38 159 ILE B O 1
ATOM 2540 N N . LYS B 1 160 ? -4.258 18.562 -7.453 1 81.19 160 LYS B N 1
ATOM 2541 C CA . LYS B 1 160 ? -4.773 19.531 -8.414 1 81.19 160 LYS B CA 1
ATOM 2542 C C . LYS B 1 160 ? -6.039 19.016 -9.094 1 81.19 160 LYS B C 1
ATOM 2544 O O . LYS B 1 160 ? -6.176 17.812 -9.328 1 81.19 160 LYS B O 1
ATOM 2549 N N . GLU B 1 161 ? -7.211 19.672 -8.906 1 65.31 161 GLU B N 1
ATOM 2550 C CA . GLU B 1 161 ? -8.445 19.328 -9.609 1 65.31 161 GLU B CA 1
ATOM 2551 C C . GLU B 1 161 ? -8.18 19.078 -11.094 1 65.31 161 GLU B C 1
ATOM 2553 O O . GLU B 1 161 ? -7.527 19.875 -11.758 1 65.31 161 GLU B O 1
ATOM 2558 N N . GLU B 1 162 ? -7.887 17.859 -11.461 1 50.88 162 GLU B N 1
ATOM 2559 C CA . GLU B 1 162 ? -7.969 17.672 -12.898 1 50.88 162 GLU B CA 1
ATOM 2560 C C . GLU B 1 162 ? -9.383 17.922 -13.414 1 50.88 162 GLU B C 1
ATOM 2562 O O . GLU B 1 162 ? -10.359 17.703 -12.695 1 50.88 162 GLU B O 1
#

Organism: Triticum turgidum subsp. durum (NCBI:txid4567)